Protein AF-A0A0P4VKM2-F1 (afdb_monomer_lite)

InterPro domains:
  IPR013087 Zinc finger C2H2-type [PF00096] (82-104)
  IPR013087 Zinc finger C2H2-type [PF00096] (138-160)
  IPR013087 Zinc finger C2H2-type [PS00028] (56-76)
  IPR013087 Zinc finger C2H2-type [PS00028] (112-132)
  IPR013087 Zinc finger C2H2-type [PS00028] (168-188)
  IPR013087 Zinc finger C2H2-type [PS50157] (54-81)
  IPR013087 Zinc finger C2H2-type [PS50157] (82-109)
  IPR013087 Zinc finger C2H2-type [PS50157] (110-137)
  IPR013087 Zinc finger C2H2-type [PS50157] (138-165)
  IPR013087 Zinc finger C2H2-type [PS50157] (166-193)
  IPR013087 Zinc finger C2H2-type [PS50157] (194-218)
  IPR013087 Zinc finger C2H2-type [SM00355] (54-76)
  IPR013087 Zinc finger C2H2-type [SM00355] (82-104)
  IPR013087 Zinc finger C2H2-type [SM00355] (110-132)
  IPR013087 Zinc finger C2H2-type [SM00355] (138-160)
  IPR013087 Zinc finger C2H2-type [SM00355] (166-188)
  IPR013087 Zinc finger C2H2-type [SM00355] (194-216)
  IPR036236 Zinc finger C2H2 superfamily [SSF57667] (40-80)
  IPR036236 Zinc finger C2H2 superfamily [SSF57667] (67-116)
  IPR036236 Zinc finger C2H2 superfamily [SSF57667] (121-171)

Foldseek 3Di:
DEDADEDADPVVVVVVVVVDDDDYDYDYDDDDDDDDPDDDPPPVPPPPPPDQPDADPVDRDTDDDVVVNVLVVCVVVVDFPAADPPDRDGHSDPVVNVLVVVVVPPDQPAADPVDRDGHSDPVVNVLVVCVVVVDFPAADPVDRDGHSDPVVSVLVVVVVDPDFPAADPVDRDGHSDPVVNVLVVCVVVVDFPAADPVDRDTHSDVVVVVVVVVVVVD

Organism: NCBI:txid72488

pLDDT: mean 80.12, std 20.06, range [29.66, 96.88]

Radius of gyration: 31.21 Å; chains: 1; bounding box: 83×44×74 Å

Sequence (218 aa):
NACNCIYPSFELLQAHLLLHSRNTLCKYNESDDGYAVIWDLSIPKRTHSREKPYSCSECEFICKIPAELKRHMRTHTGEKPYKCRECDYCSTQSGHLKIHMRTHSSEKLFKCNECDYSCKRAGDLSRHKRTHSGEKPYKCSECEYSSTQSGHLKMHLLKHSSEKPYKCSECCYSCKRAPHLIAHMRTHSGEKPYKCSECEYSSIRSRDLSLHMRTHFV

Secondary structure (DSSP, 8-state):
-----EESSHHHHHHHHTT-SS----EE-SSS---------------------EE-SSSS-EESSHHHHHHHHHHHH----EE-SSSS-EESSHHHHHHHHHHHS----EE-SSSS-EESSHHHHHHHHHHHH----EE-SSSS-EESSHHHHHHHHTTTS----EE-SSSS-EESSHHHHHHHHHHHH----EE-SSSS-EESSHHHHHHHHGGGG-

Structure (mmCIF, N/CA/C/O backbone):
data_AF-A0A0P4VKM2-F1
#
_entry.id   AF-A0A0P4VKM2-F1
#
loop_
_atom_site.group_PDB
_atom_site.id
_atom_site.type_symbol
_atom_site.label_atom_id
_atom_site.label_alt_id
_atom_site.label_comp_id
_atom_site.label_asym_id
_atom_site.label_entity_id
_atom_site.label_seq_id
_atom_site.pdbx_PDB_ins_code
_atom_site.Cartn_x
_atom_site.Cartn_y
_atom_site.Cartn_z
_atom_site.occupancy
_atom_site.B_iso_or_equiv
_atom_site.auth_seq_id
_atom_site.auth_comp_id
_atom_site.auth_asym_id
_atom_site.auth_atom_id
_atom_site.pdbx_PDB_model_num
ATOM 1 N N . ASN A 1 1 ? 46.547 6.287 -42.696 1.00 40.97 1 ASN A N 1
ATOM 2 C CA . ASN A 1 1 ? 48.003 6.148 -42.469 1.00 40.97 1 ASN A CA 1
ATOM 3 C C . ASN A 1 1 ? 48.253 4.817 -41.791 1.00 40.97 1 ASN A C 1
ATOM 5 O O . ASN A 1 1 ? 47.674 4.590 -40.742 1.00 40.97 1 ASN A O 1
ATOM 9 N N . ALA A 1 2 ? 49.011 3.911 -42.409 1.00 47.09 2 ALA A N 1
ATOM 10 C CA . ALA A 1 2 ? 49.291 2.592 -41.837 1.00 47.09 2 ALA A CA 1
ATOM 11 C C . ALA A 1 2 ? 50.408 2.690 -40.778 1.00 47.09 2 ALA A C 1
ATOM 13 O O . ALA A 1 2 ? 51.462 3.255 -41.062 1.00 47.09 2 ALA A O 1
ATOM 14 N N . CYS A 1 3 ? 50.184 2.149 -39.576 1.00 50.12 3 CYS A N 1
ATOM 15 C CA . CYS A 1 3 ? 51.244 1.860 -38.603 1.00 50.12 3 CYS A CA 1
ATOM 16 C C . CYS A 1 3 ? 51.692 0.439 -38.935 1.00 50.12 3 CYS A C 1
ATOM 18 O O . CYS A 1 3 ? 50.941 -0.499 -38.692 1.00 50.12 3 CYS A O 1
ATOM 20 N N . ASN A 1 4 ? 52.870 0.255 -39.534 1.00 53.06 4 ASN A N 1
ATOM 21 C CA . ASN A 1 4 ? 53.412 -1.075 -39.864 1.00 53.06 4 ASN A CA 1
ATOM 22 C C . ASN A 1 4 ? 53.933 -1.802 -38.607 1.00 53.06 4 ASN A C 1
ATOM 24 O O . ASN A 1 4 ? 55.051 -2.304 -38.552 1.00 53.06 4 ASN A O 1
ATOM 28 N N . CYS A 1 5 ? 53.109 -1.804 -37.571 1.00 54.38 5 CYS A N 1
ATOM 29 C CA . CYS A 1 5 ? 53.419 -2.202 -36.217 1.00 54.38 5 CYS A CA 1
ATOM 30 C C . CYS A 1 5 ? 52.911 -3.647 -36.044 1.00 54.38 5 CYS A C 1
ATOM 32 O O . CYS A 1 5 ? 51.743 -3.930 -36.321 1.00 54.38 5 CYS A O 1
ATOM 34 N N . ILE A 1 6 ? 53.813 -4.571 -35.694 1.00 55.50 6 ILE A N 1
ATOM 35 C CA . ILE A 1 6 ? 53.558 -6.021 -35.618 1.00 55.50 6 ILE A CA 1
ATOM 36 C C . ILE A 1 6 ? 53.454 -6.415 -34.146 1.00 55.50 6 ILE A C 1
ATOM 38 O O . ILE A 1 6 ? 54.333 -6.062 -33.359 1.00 55.50 6 ILE A O 1
ATOM 42 N N . TYR A 1 7 ? 52.397 -7.144 -33.780 1.00 57.22 7 TYR A N 1
ATOM 43 C CA . TYR A 1 7 ? 52.115 -7.500 -32.387 1.00 57.22 7 TYR A CA 1
ATOM 44 C C . TYR A 1 7 ? 52.091 -9.020 -32.184 1.00 57.22 7 TYR A C 1
ATOM 46 O O . TYR A 1 7 ? 51.452 -9.714 -32.975 1.00 57.22 7 TYR A O 1
ATOM 54 N N . PRO A 1 8 ? 52.745 -9.532 -31.123 1.00 46.59 8 PRO A N 1
ATOM 55 C CA . PRO A 1 8 ? 52.853 -10.964 -30.845 1.00 46.59 8 PRO A CA 1
ATOM 56 C C . PRO A 1 8 ? 51.662 -11.541 -30.061 1.00 46.59 8 PRO A C 1
ATOM 58 O O . PRO A 1 8 ? 51.606 -12.745 -29.857 1.00 46.59 8 PRO A O 1
ATOM 61 N N . SER A 1 9 ? 50.723 -10.711 -29.588 1.00 53.06 9 SER A N 1
ATOM 62 C CA . SER A 1 9 ? 49.487 -11.172 -28.944 1.00 53.06 9 SER A CA 1
ATOM 63 C C . SER A 1 9 ? 48.308 -10.249 -29.261 1.00 53.06 9 SER A C 1
ATOM 65 O O . SER A 1 9 ? 48.468 -9.039 -29.464 1.00 53.06 9 SER A O 1
ATOM 67 N N . PHE A 1 10 ? 47.109 -10.833 -29.320 1.00 52.97 10 PHE A N 1
ATOM 68 C CA . PHE A 1 10 ? 45.879 -10.126 -29.684 1.00 52.97 10 PHE A CA 1
ATOM 69 C C . PHE A 1 10 ? 45.532 -8.998 -28.694 1.00 52.97 10 PHE A C 1
ATOM 71 O O . PHE A 1 10 ? 45.089 -7.921 -29.093 1.00 52.97 10 PHE A O 1
ATOM 78 N N . GLU A 1 11 ? 45.811 -9.198 -27.405 1.00 51.31 11 GLU A N 1
ATOM 79 C CA . GLU A 1 11 ? 45.555 -8.209 -26.351 1.00 51.31 11 GLU A CA 1
ATOM 80 C C . GLU A 1 11 ? 46.424 -6.950 -26.505 1.00 51.31 11 GLU A C 1
ATOM 82 O O . GLU A 1 11 ? 45.936 -5.828 -26.339 1.00 51.31 11 GLU A O 1
ATOM 87 N N . LEU A 1 12 ? 47.694 -7.114 -26.898 1.00 56.56 12 LEU A N 1
ATOM 88 C CA . LEU A 1 12 ? 48.617 -5.997 -27.131 1.00 56.56 12 LEU A CA 1
ATOM 89 C C . LEU A 1 12 ? 48.253 -5.208 -28.394 1.00 56.56 12 LEU A C 1
ATOM 91 O O . LEU A 1 12 ? 48.337 -3.977 -28.403 1.00 56.56 12 LEU A O 1
ATOM 95 N N . LEU A 1 13 ? 47.785 -5.900 -29.436 1.00 57.91 13 LEU A N 1
ATOM 96 C CA . LEU A 1 13 ? 47.245 -5.263 -30.636 1.00 57.91 13 LEU A CA 1
ATOM 97 C C . LEU A 1 13 ? 45.998 -4.427 -30.307 1.00 57.91 13 LEU A C 1
ATOM 99 O O . LEU A 1 13 ? 45.892 -3.276 -30.734 1.00 57.91 13 LEU A O 1
ATOM 103 N N . GLN A 1 14 ? 45.072 -4.973 -29.514 1.00 56.16 14 GLN A N 1
ATOM 104 C CA . GLN A 1 14 ? 43.828 -4.295 -29.150 1.00 56.16 14 GLN A CA 1
ATOM 105 C C . GLN A 1 14 ? 44.082 -3.041 -28.300 1.00 56.16 14 GLN A C 1
ATOM 107 O O . GLN A 1 14 ? 43.447 -2.012 -28.530 1.00 56.16 14 GLN A O 1
ATOM 112 N N . ALA A 1 15 ? 45.050 -3.087 -27.379 1.00 58.50 15 ALA A N 1
ATOM 113 C CA . ALA A 1 15 ? 45.471 -1.918 -26.606 1.00 58.50 15 ALA A CA 1
ATOM 114 C C . ALA A 1 15 ? 46.088 -0.818 -27.492 1.00 58.50 15 ALA A C 1
ATOM 116 O O . ALA A 1 15 ? 45.810 0.365 -27.294 1.00 58.50 15 ALA A O 1
ATOM 117 N N . HIS A 1 16 ? 46.881 -1.193 -28.502 1.00 61.41 16 HIS A N 1
ATOM 118 C CA . HIS A 1 16 ? 47.496 -0.234 -29.420 1.00 61.41 16 HIS A CA 1
ATOM 119 C C . HIS A 1 16 ? 46.479 0.450 -30.349 1.00 61.41 16 HIS A C 1
ATOM 121 O O . HIS A 1 16 ? 46.580 1.651 -30.603 1.00 61.41 16 HIS A O 1
ATOM 127 N N . LEU A 1 17 ? 45.473 -0.282 -30.835 1.00 57.47 17 LEU A N 1
ATOM 128 C CA . LEU A 1 17 ? 44.446 0.261 -31.733 1.00 57.47 17 LEU A CA 1
ATOM 129 C C . LEU A 1 17 ? 43.580 1.349 -31.075 1.00 57.47 17 LEU A C 1
ATOM 131 O O . LEU A 1 17 ? 43.049 2.208 -31.777 1.00 57.47 17 LEU A O 1
ATOM 135 N N . LEU A 1 18 ? 43.488 1.369 -29.741 1.00 61.38 18 LEU A N 1
ATOM 136 C CA . LEU A 1 18 ? 42.787 2.415 -28.985 1.00 61.38 18 LEU A CA 1
ATOM 137 C C . LEU A 1 18 ? 43.500 3.777 -29.013 1.00 61.38 18 LEU A C 1
ATOM 139 O O . LEU A 1 18 ? 42.873 4.791 -28.710 1.00 61.38 18 LEU A O 1
ATOM 143 N N . LEU A 1 19 ? 44.786 3.816 -29.378 1.00 59.22 19 LEU A N 1
ATOM 144 C CA . LEU A 1 19 ? 45.571 5.051 -29.473 1.00 59.22 19 LEU A CA 1
ATOM 145 C C . LEU A 1 19 ? 45.394 5.775 -30.818 1.00 59.22 19 LEU A C 1
ATOM 147 O O . LEU A 1 19 ? 45.863 6.902 -30.967 1.00 59.22 19 LEU A O 1
ATOM 151 N N . HIS A 1 20 ? 44.715 5.160 -31.795 1.00 53.59 20 HIS A N 1
ATOM 152 C CA . HIS A 1 20 ? 44.534 5.729 -33.132 1.00 53.59 20 HIS A CA 1
ATOM 153 C C . HIS A 1 20 ? 43.103 6.206 -33.376 1.00 53.59 20 HIS A C 1
ATOM 155 O O . HIS A 1 20 ? 42.127 5.500 -33.134 1.00 53.59 20 HIS A O 1
ATOM 161 N N . SER A 1 21 ? 42.971 7.407 -33.939 1.00 49.88 21 SER A N 1
ATOM 162 C CA . SER A 1 21 ? 41.673 8.077 -34.091 1.00 49.88 21 SER A CA 1
ATOM 163 C C . SER A 1 21 ? 40.928 7.766 -35.403 1.00 49.88 21 SER A C 1
ATOM 165 O O . SER A 1 21 ? 39.808 8.256 -35.557 1.00 49.88 21 SER A O 1
ATOM 167 N N . ARG A 1 22 ? 41.497 6.993 -36.354 1.00 49.00 22 ARG A N 1
ATOM 168 C CA . ARG A 1 22 ? 40.833 6.510 -37.599 1.00 49.00 22 ARG A CA 1
ATOM 169 C C . ARG A 1 22 ? 41.685 5.501 -38.406 1.00 49.00 22 ARG A C 1
ATOM 171 O O . ARG A 1 22 ? 42.877 5.728 -38.563 1.00 49.00 22 ARG A O 1
ATOM 178 N N . ASN A 1 23 ? 41.023 4.474 -38.970 1.00 52.25 23 ASN A N 1
ATOM 179 C CA . ASN A 1 23 ? 41.478 3.447 -39.937 1.00 52.25 23 ASN A CA 1
ATOM 180 C C . ASN A 1 23 ? 42.999 3.249 -40.081 1.00 52.25 23 ASN A C 1
ATOM 182 O O . ASN A 1 23 ? 43.633 3.760 -41.013 1.00 52.25 23 ASN A O 1
ATOM 186 N N . THR A 1 24 ? 43.545 2.424 -39.188 1.00 47.91 24 THR A N 1
ATOM 187 C CA . THR A 1 24 ? 44.939 1.968 -39.182 1.00 47.91 24 THR A CA 1
ATOM 188 C C . THR A 1 24 ? 44.985 0.469 -39.480 1.00 47.91 24 THR A C 1
ATOM 190 O O . THR A 1 24 ? 44.350 -0.323 -38.791 1.00 47.91 24 THR A O 1
ATOM 193 N N . LEU A 1 25 ? 45.732 0.077 -40.515 1.00 46.25 25 LEU A N 1
ATOM 194 C CA . LEU A 1 25 ? 46.010 -1.326 -40.840 1.00 46.25 25 LEU A CA 1
ATOM 195 C C . LEU A 1 25 ? 47.199 -1.803 -39.995 1.00 46.25 25 LEU A C 1
ATOM 197 O O . LEU A 1 25 ? 48.276 -1.223 -40.121 1.00 46.25 25 LEU A O 1
ATOM 201 N N . CYS A 1 26 ? 47.010 -2.842 -39.176 1.00 48.84 26 CYS A N 1
ATOM 202 C CA . CYS A 1 26 ? 48.057 -3.465 -38.354 1.00 48.84 26 CYS A CA 1
ATOM 203 C C . CYS A 1 26 ? 48.097 -4.983 -38.604 1.00 48.84 26 CYS A C 1
ATOM 205 O O . CYS A 1 26 ? 47.060 -5.590 -38.868 1.00 48.84 26 CYS A O 1
ATOM 207 N N . LYS A 1 27 ? 49.285 -5.597 -38.524 1.00 45.72 27 LYS A N 1
ATOM 208 C CA . LYS A 1 27 ? 49.497 -7.029 -38.818 1.00 45.72 27 LYS A CA 1
ATOM 209 C C . LYS A 1 27 ? 49.584 -7.846 -37.517 1.00 45.72 27 LYS A C 1
ATOM 211 O O . LYS A 1 27 ? 50.337 -7.472 -36.618 1.00 45.72 27 LYS A O 1
ATOM 216 N N . TYR A 1 28 ? 48.835 -8.950 -37.432 1.00 43.62 28 TYR A N 1
ATOM 217 C CA . TYR A 1 28 ? 48.899 -9.953 -36.356 1.00 43.62 28 TYR A CA 1
ATOM 218 C C . TYR A 1 28 ? 49.485 -11.251 -36.916 1.00 43.62 28 TYR A C 1
ATOM 220 O O . TYR A 1 28 ? 49.059 -11.674 -37.989 1.00 43.62 28 TYR A O 1
ATOM 228 N N . ASN A 1 29 ? 50.450 -11.854 -36.222 1.00 42.88 29 ASN A N 1
ATOM 229 C CA . ASN A 1 29 ? 51.166 -13.035 -36.702 1.00 42.88 29 ASN A CA 1
ATOM 230 C C . ASN A 1 29 ? 50.928 -14.215 -35.758 1.00 42.88 29 ASN A C 1
ATOM 232 O O . ASN A 1 29 ? 51.638 -14.349 -34.770 1.00 42.88 29 ASN A O 1
ATOM 236 N N . GLU A 1 30 ? 49.990 -15.092 -36.106 1.00 36.78 30 GLU A N 1
ATOM 237 C CA . GLU A 1 30 ? 50.061 -16.501 -35.720 1.00 36.78 30 GLU A CA 1
ATOM 238 C C . GLU A 1 30 ? 49.618 -17.357 -36.913 1.00 36.78 30 GLU A C 1
ATOM 240 O O . GLU A 1 30 ? 48.447 -17.373 -37.276 1.00 36.78 30 GLU A O 1
ATOM 245 N N . SER A 1 31 ? 50.593 -18.067 -37.489 1.00 39.50 31 SER A N 1
ATOM 246 C CA . SER A 1 31 ? 50.446 -19.237 -38.371 1.00 39.50 31 SER A CA 1
ATOM 247 C C . SER A 1 31 ? 49.745 -19.010 -39.723 1.00 39.50 31 SER A C 1
ATOM 249 O O . SER A 1 31 ? 48.562 -19.287 -39.881 1.00 39.50 31 SER A O 1
ATOM 251 N N . ASP A 1 32 ? 50.535 -18.502 -40.674 1.00 39.81 32 ASP A N 1
ATOM 252 C CA . ASP A 1 32 ? 50.490 -18.654 -42.141 1.00 39.81 32 ASP A CA 1
ATOM 253 C C . ASP A 1 32 ? 49.155 -19.029 -42.814 1.00 39.81 32 ASP A C 1
ATOM 255 O O . ASP A 1 32 ? 48.885 -20.192 -43.082 1.00 39.81 32 ASP A O 1
ATOM 259 N N . ASP A 1 33 ? 48.353 -17.993 -43.104 1.00 40.53 33 ASP A N 1
ATOM 260 C CA . ASP A 1 33 ? 47.755 -17.678 -44.428 1.00 40.53 33 ASP A CA 1
ATOM 261 C C . ASP A 1 33 ? 47.078 -16.277 -44.379 1.00 40.53 33 ASP A C 1
ATOM 263 O O . ASP A 1 33 ? 45.926 -16.051 -44.761 1.00 40.53 33 ASP A O 1
ATOM 267 N N . GLY A 1 34 ? 47.790 -15.300 -43.797 1.00 38.44 34 GLY A N 1
ATOM 268 C CA . GLY A 1 34 ? 47.211 -14.097 -43.193 1.00 38.44 34 GLY A CA 1
ATOM 269 C C . GLY A 1 34 ? 47.045 -12.865 -44.092 1.00 38.44 34 GLY A C 1
ATOM 270 O O . GLY A 1 34 ? 47.970 -12.065 -44.246 1.00 38.44 34 GLY A O 1
ATOM 271 N N . TYR A 1 35 ? 45.799 -12.589 -44.491 1.00 38.06 35 TYR A N 1
ATOM 272 C CA . TYR A 1 35 ? 45.273 -11.218 -44.533 1.00 38.06 35 TYR A CA 1
ATOM 273 C C . TYR A 1 35 ? 43.935 -11.169 -43.787 1.00 38.06 35 TYR A C 1
ATOM 275 O O . TYR A 1 35 ? 42.915 -11.637 -44.286 1.00 38.06 35 TYR A O 1
ATOM 283 N N . ALA A 1 36 ? 43.905 -10.568 -42.597 1.00 42.72 36 ALA A N 1
ATOM 284 C CA . ALA A 1 36 ? 42.643 -10.218 -41.953 1.00 42.72 36 ALA A CA 1
ATOM 285 C C . ALA A 1 36 ? 42.183 -8.849 -42.480 1.00 42.72 36 ALA A C 1
ATOM 287 O O . ALA A 1 36 ? 42.589 -7.803 -41.973 1.00 42.72 36 ALA A O 1
ATOM 288 N N . VAL A 1 37 ? 41.348 -8.843 -43.523 1.00 39.22 37 VAL A N 1
ATOM 289 C CA . VAL A 1 37 ? 40.611 -7.638 -43.932 1.00 39.22 37 VAL A CA 1
ATOM 290 C C . VAL A 1 37 ? 39.374 -7.546 -43.046 1.00 39.22 37 VAL A C 1
ATOM 292 O O . VAL A 1 37 ? 38.365 -8.201 -43.300 1.00 39.22 37 VAL A O 1
ATOM 295 N N . ILE A 1 38 ? 39.449 -6.751 -41.980 1.00 43.34 38 ILE A N 1
ATOM 296 C CA . ILE A 1 38 ? 38.273 -6.465 -41.156 1.00 43.34 38 ILE A CA 1
ATOM 297 C C . ILE A 1 38 ? 37.390 -5.492 -41.945 1.00 43.34 38 ILE A C 1
ATOM 299 O O . ILE A 1 38 ? 37.689 -4.302 -42.040 1.00 43.34 38 ILE A O 1
ATOM 303 N N . TRP A 1 39 ? 36.325 -6.025 -42.548 1.00 31.05 39 TRP A N 1
ATOM 304 C CA . TRP A 1 39 ? 35.218 -5.239 -43.088 1.00 31.05 39 TRP A CA 1
ATOM 305 C C . TRP A 1 39 ? 34.498 -4.544 -41.939 1.00 31.05 39 TRP A C 1
ATOM 307 O O . TRP A 1 39 ? 34.294 -5.145 -40.884 1.00 31.05 39 TRP A O 1
ATOM 317 N N . ASP A 1 40 ? 34.113 -3.289 -42.173 1.00 34.47 40 ASP A N 1
ATOM 318 C CA . ASP A 1 40 ? 33.246 -2.482 -41.321 1.00 34.47 40 ASP A CA 1
ATOM 319 C C . ASP A 1 40 ? 32.030 -3.297 -40.847 1.00 34.47 40 ASP A C 1
ATOM 321 O O . ASP A 1 40 ? 30.948 -3.271 -41.439 1.00 34.47 40 ASP A O 1
ATOM 325 N N . LEU A 1 41 ? 32.152 -3.958 -39.696 1.00 35.91 41 LEU A N 1
ATOM 326 C CA . LEU A 1 41 ? 31.015 -4.033 -38.808 1.00 35.91 41 LEU A CA 1
ATOM 327 C C . LEU A 1 41 ? 30.812 -2.590 -38.377 1.00 35.91 41 LEU A C 1
ATOM 329 O O . LEU A 1 41 ? 31.478 -2.088 -37.472 1.00 35.91 41 LEU A O 1
ATOM 333 N N . SER A 1 42 ? 29.857 -1.932 -39.027 1.00 37.81 42 SER A N 1
ATOM 334 C CA . SER A 1 42 ? 29.080 -0.869 -38.407 1.00 37.81 42 SER A CA 1
ATOM 335 C C . SER A 1 42 ? 28.379 -1.449 -37.172 1.00 37.81 42 SER A C 1
ATOM 337 O O . SER A 1 42 ? 27.160 -1.566 -37.115 1.00 37.81 42 SER A O 1
ATOM 339 N N . ILE A 1 43 ? 29.165 -1.834 -36.163 1.00 39.06 43 ILE A N 1
ATOM 340 C CA . ILE A 1 43 ? 28.793 -1.756 -34.767 1.00 39.06 43 ILE A CA 1
ATOM 341 C C . ILE A 1 43 ? 28.469 -0.277 -34.620 1.00 39.06 43 ILE A C 1
ATOM 343 O O . ILE A 1 43 ? 29.379 0.548 -34.772 1.00 39.06 43 ILE A O 1
ATOM 347 N N . PRO A 1 44 ? 27.202 0.110 -34.396 1.00 31.83 44 PRO A N 1
ATOM 348 C CA . PRO A 1 44 ? 26.913 1.486 -34.069 1.00 31.83 44 PRO A CA 1
ATOM 349 C C . PRO A 1 44 ? 27.772 1.767 -32.851 1.00 31.83 44 PRO A C 1
ATOM 351 O O . PRO A 1 44 ? 27.583 1.143 -31.801 1.00 31.83 44 PRO A O 1
ATOM 354 N N . LYS A 1 45 ? 28.776 2.634 -33.022 1.00 30.62 45 LYS A N 1
ATOM 355 C CA . LYS A 1 45 ? 29.559 3.153 -31.917 1.00 30.62 45 LYS A CA 1
ATOM 356 C C . LYS A 1 45 ? 28.527 3.559 -30.877 1.00 30.62 45 LYS A C 1
ATOM 358 O O . LYS A 1 45 ? 27.790 4.519 -31.086 1.00 30.62 45 LYS A O 1
ATOM 363 N N . ARG A 1 46 ? 28.464 2.845 -29.750 1.00 36.28 46 ARG A N 1
ATOM 364 C CA . ARG A 1 46 ? 27.967 3.435 -28.511 1.00 36.28 46 ARG A CA 1
ATOM 365 C C . ARG A 1 46 ? 29.026 4.445 -28.105 1.00 36.28 46 ARG A C 1
ATOM 367 O O . ARG A 1 46 ? 29.793 4.247 -27.171 1.00 36.28 46 ARG A O 1
ATOM 374 N N . THR A 1 47 ? 29.086 5.527 -28.872 1.00 29.66 47 THR A N 1
ATOM 375 C CA . THR A 1 47 ? 29.520 6.801 -28.363 1.00 29.66 47 THR A CA 1
ATOM 376 C C . THR A 1 47 ? 28.683 7.020 -27.111 1.00 29.66 47 THR A C 1
ATOM 378 O O . THR A 1 47 ? 27.457 6.896 -27.115 1.00 29.66 47 THR A O 1
ATOM 381 N N . HIS A 1 48 ? 29.339 7.336 -26.004 1.00 36.91 48 HIS A N 1
ATOM 382 C CA . HIS A 1 48 ? 28.707 8.139 -24.971 1.00 36.91 48 HIS A CA 1
ATOM 383 C C . HIS A 1 48 ? 28.438 9.533 -25.569 1.00 36.91 48 HIS A C 1
ATOM 385 O O . HIS A 1 48 ? 29.013 10.530 -25.144 1.00 36.91 48 HIS A O 1
ATOM 391 N N . SER A 1 49 ? 27.598 9.606 -26.605 1.00 34.44 49 SER A N 1
ATOM 392 C CA . SER A 1 49 ? 27.012 10.849 -27.057 1.00 34.44 49 SER A CA 1
ATOM 393 C C . SER A 1 49 ? 26.038 11.271 -25.969 1.00 34.44 49 SER A C 1
ATOM 395 O O . SER A 1 49 ? 25.134 10.542 -25.554 1.00 34.44 49 SER A O 1
ATOM 397 N N . ARG A 1 50 ? 26.241 12.484 -25.468 1.00 42.91 50 ARG A N 1
ATOM 398 C CA . ARG A 1 50 ? 25.323 13.170 -24.558 1.00 42.91 50 ARG A CA 1
ATOM 399 C C . ARG A 1 50 ? 24.085 13.682 -25.312 1.00 42.91 50 ARG A C 1
ATOM 401 O O . ARG A 1 50 ? 23.476 14.662 -24.899 1.00 42.91 50 ARG A O 1
ATOM 408 N N . GLU A 1 51 ? 23.725 13.032 -26.414 1.00 45.66 51 GLU A N 1
ATOM 409 C CA . GLU A 1 51 ? 22.567 13.369 -27.225 1.00 45.66 51 GLU A CA 1
ATOM 410 C C . GLU A 1 51 ? 21.360 12.678 -26.607 1.00 45.66 51 GLU A C 1
ATOM 412 O O . GLU A 1 51 ? 21.155 11.473 -26.726 1.00 45.66 51 GLU A O 1
ATOM 417 N N . LYS A 1 52 ? 20.616 13.468 -25.836 1.00 58.59 52 LYS A N 1
ATOM 418 C CA . LYS A 1 52 ? 19.288 13.164 -25.308 1.00 58.59 52 LYS A CA 1
ATOM 419 C C . LYS A 1 52 ? 18.289 13.256 -26.476 1.00 58.59 52 LYS A C 1
ATOM 421 O O . LYS A 1 52 ? 17.943 14.380 -26.824 1.00 58.59 52 LYS A O 1
ATOM 426 N N . PRO A 1 53 ? 17.818 12.156 -27.094 1.00 71.50 53 PRO A N 1
ATOM 427 C CA . PRO A 1 53 ? 17.091 12.274 -28.359 1.00 71.50 53 PRO A CA 1
ATOM 428 C C . PRO A 1 53 ? 15.574 12.412 -28.170 1.00 71.50 53 PRO A C 1
ATOM 430 O O . PRO A 1 53 ? 14.900 12.960 -29.033 1.00 71.50 53 PRO A O 1
ATOM 433 N N . TYR A 1 54 ? 15.021 11.930 -27.048 1.00 69.88 54 TYR A N 1
ATOM 434 C CA . TYR A 1 54 ? 13.573 11.868 -26.837 1.00 69.88 54 TYR A CA 1
ATOM 435 C C . TYR A 1 54 ? 13.195 12.368 -25.442 1.00 69.88 54 TYR A C 1
ATOM 437 O O . TYR A 1 54 ? 13.341 11.655 -24.443 1.00 69.88 54 TYR A O 1
ATOM 445 N N . SER A 1 55 ? 12.708 13.605 -25.384 1.00 81.81 55 SER A N 1
ATOM 446 C CA . SER A 1 55 ? 12.151 14.244 -24.192 1.00 81.81 55 SER A CA 1
ATOM 447 C C . SER A 1 55 ? 10.626 14.216 -24.212 1.00 81.81 55 SER A C 1
ATOM 449 O O . SER A 1 55 ? 10.003 14.297 -25.271 1.00 81.81 55 SER A O 1
ATOM 451 N N . CYS A 1 56 ? 10.022 14.123 -23.034 1.00 84.56 56 CYS A N 1
ATOM 452 C CA . CYS A 1 56 ? 8.600 14.363 -22.864 1.00 84.56 56 CYS A CA 1
ATOM 453 C C . CYS A 1 56 ? 8.303 15.867 -22.954 1.00 84.56 56 CYS A C 1
ATOM 455 O O . CYS A 1 56 ? 9.075 16.686 -22.469 1.00 84.56 56 CYS A O 1
ATOM 457 N N . SER A 1 57 ? 7.183 16.225 -23.580 1.00 82.56 57 SER A N 1
ATOM 458 C CA . SER A 1 57 ? 6.699 17.608 -23.669 1.00 82.56 57 SER A CA 1
ATOM 459 C C . SER A 1 57 ? 5.978 18.082 -22.404 1.00 82.56 57 SER A C 1
ATOM 461 O O . SER A 1 57 ? 5.834 19.280 -22.200 1.00 82.56 57 SER A O 1
ATOM 463 N N . GLU A 1 58 ? 5.511 17.155 -21.567 1.00 81.00 58 GLU A N 1
ATOM 464 C CA . GLU A 1 58 ? 4.680 17.438 -20.388 1.00 81.00 58 GLU A CA 1
ATOM 465 C C . GLU A 1 58 ? 5.453 17.305 -19.066 1.00 81.00 58 GLU A C 1
ATOM 467 O O . GLU A 1 58 ? 4.961 17.693 -18.009 1.00 81.00 58 GLU A O 1
ATOM 472 N N . CYS A 1 59 ? 6.669 16.751 -19.096 1.00 87.00 59 CYS A N 1
ATOM 473 C CA . CYS A 1 59 ? 7.526 16.641 -17.920 1.00 87.00 59 CYS A CA 1
ATOM 474 C C . CYS A 1 59 ? 9.008 16.526 -18.297 1.00 87.00 59 CYS A C 1
ATOM 476 O O . CYS A 1 59 ? 9.368 16.317 -19.451 1.00 87.00 59 CYS A O 1
ATOM 478 N N . GLU A 1 60 ? 9.884 16.570 -17.296 1.00 82.88 60 GLU A N 1
ATOM 479 C CA . GLU A 1 60 ? 11.342 16.490 -17.473 1.00 82.88 60 GLU A CA 1
ATOM 480 C C . GLU A 1 60 ? 11.861 15.067 -17.773 1.00 82.88 60 GLU A C 1
ATOM 482 O O . GLU A 1 60 ? 13.050 14.773 -17.625 1.00 82.88 60 GLU A O 1
ATOM 487 N N . PHE A 1 61 ? 10.984 14.145 -18.182 1.00 80.88 61 PHE A N 1
ATOM 488 C CA . PHE A 1 61 ? 11.381 12.785 -18.525 1.00 80.88 61 PHE A CA 1
ATOM 489 C C . PHE A 1 61 ? 12.126 12.751 -19.857 1.00 80.88 61 PHE A C 1
ATOM 491 O O . PHE A 1 61 ? 11.668 13.271 -20.874 1.00 80.88 61 PHE A O 1
ATOM 498 N N . ILE A 1 62 ? 13.272 12.076 -19.859 1.00 81.94 62 ILE A N 1
ATOM 499 C CA . ILE A 1 62 ? 14.129 11.937 -21.031 1.00 81.94 62 ILE A CA 1
ATOM 500 C C . ILE A 1 62 ? 14.533 10.476 -21.146 1.00 81.94 62 ILE A C 1
ATOM 502 O O . ILE A 1 62 ? 14.953 9.855 -20.168 1.00 81.94 62 ILE A O 1
ATOM 506 N N . CYS A 1 63 ? 14.431 9.930 -22.350 1.00 83.38 63 CYS A N 1
ATOM 507 C CA . CYS A 1 63 ? 14.799 8.551 -22.627 1.00 83.38 63 CYS A CA 1
ATOM 508 C C . CYS A 1 63 ? 15.632 8.444 -23.901 1.00 83.38 63 CYS A C 1
ATOM 510 O O . CYS A 1 63 ? 15.800 9.399 -24.660 1.00 83.38 63 CYS A O 1
ATOM 512 N N . LYS A 1 64 ? 16.195 7.254 -24.104 1.00 82.62 64 LYS A N 1
ATOM 513 C CA . LYS A 1 64 ? 17.086 6.970 -25.234 1.00 82.62 64 LYS A CA 1
ATOM 514 C C . LYS A 1 64 ? 16.350 6.316 -26.404 1.00 82.62 64 LYS A C 1
ATOM 516 O O . LYS A 1 64 ? 16.908 6.233 -27.489 1.00 82.62 64 LYS A O 1
ATOM 521 N N . ILE A 1 65 ? 15.125 5.831 -26.183 1.00 84.50 65 ILE A N 1
ATOM 522 C CA . ILE A 1 65 ? 14.393 4.979 -27.124 1.00 84.50 65 ILE A CA 1
ATOM 523 C C . ILE A 1 65 ? 12.980 5.553 -27.347 1.00 84.50 65 ILE A C 1
ATOM 525 O O . ILE A 1 65 ? 12.246 5.732 -26.373 1.00 84.50 65 ILE A O 1
ATOM 529 N N . PRO A 1 66 ? 12.524 5.753 -28.601 1.00 82.50 66 PRO A N 1
ATOM 530 C CA . PRO A 1 66 ? 11.192 6.302 -28.888 1.00 82.50 66 PRO A CA 1
ATOM 531 C C . PRO A 1 66 ? 10.048 5.483 -28.280 1.00 82.50 66 PRO A C 1
ATOM 533 O O . PRO A 1 66 ? 9.055 6.031 -27.810 1.00 82.50 66 PRO A O 1
ATOM 536 N N . ALA A 1 67 ? 10.180 4.152 -28.264 1.00 85.94 67 ALA A N 1
ATOM 537 C CA . ALA A 1 67 ? 9.191 3.259 -27.664 1.00 85.94 67 ALA A CA 1
ATOM 538 C C . ALA A 1 67 ? 9.043 3.483 -26.148 1.00 85.94 67 ALA A C 1
ATOM 540 O O . ALA A 1 67 ? 7.947 3.325 -25.605 1.00 85.94 67 ALA A O 1
ATOM 541 N N . GLU A 1 68 ? 10.120 3.879 -25.463 1.00 86.38 68 GLU A N 1
ATOM 542 C CA . GLU A 1 68 ? 10.073 4.247 -24.048 1.00 86.38 68 GLU A CA 1
ATOM 543 C C . GLU A 1 68 ? 9.376 5.584 -23.848 1.00 86.38 68 GLU A C 1
ATOM 545 O O . GLU A 1 68 ? 8.551 5.671 -22.939 1.00 86.38 68 GLU A O 1
ATOM 550 N N . LEU A 1 69 ? 9.628 6.570 -24.719 1.00 86.88 69 LEU A N 1
ATOM 551 C CA . LEU A 1 69 ? 8.902 7.840 -24.703 1.00 86.88 69 LEU A CA 1
ATOM 552 C C . LEU A 1 69 ? 7.409 7.603 -24.937 1.00 86.88 69 LEU A C 1
ATOM 554 O O . LEU A 1 69 ? 6.591 8.033 -24.135 1.00 86.88 69 LEU A O 1
ATOM 558 N N . LYS A 1 70 ? 7.037 6.838 -25.971 1.00 87.38 70 LYS A N 1
ATOM 559 C CA . LYS A 1 70 ? 5.634 6.501 -26.268 1.00 87.38 70 LYS A CA 1
ATOM 560 C C . LYS A 1 70 ? 4.953 5.802 -25.092 1.00 87.38 70 LYS A C 1
ATOM 562 O O . LYS A 1 70 ? 3.814 6.107 -24.754 1.00 87.38 70 LYS A O 1
ATOM 567 N N . ARG A 1 71 ? 5.650 4.865 -24.446 1.00 89.56 71 ARG A N 1
ATOM 568 C CA . ARG A 1 71 ? 5.158 4.196 -23.236 1.00 89.56 71 ARG A CA 1
ATOM 569 C C . ARG A 1 71 ? 5.043 5.163 -22.059 1.00 89.56 71 ARG A C 1
ATOM 571 O O . ARG A 1 71 ? 4.100 5.033 -21.287 1.00 89.56 71 ARG A O 1
ATOM 578 N N . HIS A 1 72 ? 5.985 6.090 -21.917 1.00 88.50 72 HIS A N 1
ATOM 579 C CA . HIS A 1 72 ? 5.952 7.132 -20.900 1.00 88.50 72 HIS A CA 1
ATOM 580 C C . HIS A 1 72 ? 4.767 8.079 -21.112 1.00 88.50 72 HIS A C 1
ATOM 582 O O . HIS A 1 72 ? 4.049 8.321 -20.159 1.00 88.50 72 HIS A O 1
ATOM 588 N N . MET A 1 73 ? 4.456 8.499 -22.342 1.00 88.94 73 MET A N 1
ATOM 589 C CA . MET A 1 73 ? 3.294 9.362 -22.624 1.00 88.94 73 MET A CA 1
ATOM 590 C C . MET A 1 73 ? 1.954 8.772 -22.144 1.00 88.94 73 MET A C 1
ATOM 592 O O . MET A 1 73 ? 0.993 9.503 -21.903 1.00 88.94 73 MET A O 1
ATOM 596 N N . ARG A 1 74 ? 1.874 7.452 -21.931 1.00 91.38 74 ARG A N 1
ATOM 597 C CA . ARG A 1 74 ? 0.706 6.806 -21.306 1.00 91.38 74 ARG A CA 1
ATOM 598 C C . ARG A 1 74 ? 0.481 7.210 -19.850 1.00 91.38 74 ARG A C 1
ATOM 600 O O . ARG A 1 74 ? -0.618 7.012 -19.343 1.00 91.38 74 ARG A O 1
ATOM 607 N N . THR A 1 75 ? 1.489 7.744 -19.157 1.00 89.19 75 THR A N 1
ATOM 608 C CA . THR A 1 75 ? 1.327 8.266 -17.790 1.00 89.19 75 THR A CA 1
ATOM 609 C C . THR A 1 75 ? 0.560 9.578 -17.765 1.00 89.19 75 THR A C 1
ATOM 611 O O . THR A 1 75 ? -0.117 9.837 -16.779 1.00 89.19 75 THR A O 1
ATOM 614 N N . HIS A 1 76 ? 0.641 10.359 -18.843 1.00 89.50 76 HIS A N 1
ATOM 615 C CA . HIS A 1 76 ? -0.067 11.631 -18.979 1.00 89.50 76 HIS A CA 1
ATOM 616 C C . HIS A 1 76 ? -1.465 11.435 -19.554 1.00 89.50 76 HIS A C 1
ATOM 618 O O . HIS A 1 76 ? -2.455 11.874 -18.983 1.00 89.50 76 HIS A O 1
ATOM 624 N N . THR A 1 77 ? -1.561 10.666 -20.639 1.00 89.00 77 THR A N 1
ATOM 625 C CA . THR A 1 77 ? -2.839 10.381 -21.314 1.00 89.00 77 THR A CA 1
ATOM 626 C C . THR A 1 77 ? -3.727 9.388 -20.561 1.00 89.00 77 THR A C 1
ATOM 628 O O . THR A 1 77 ? -4.912 9.265 -20.855 1.00 89.00 77 THR A O 1
ATOM 631 N N . GLY A 1 78 ? -3.163 8.618 -19.625 1.00 88.81 78 GLY A N 1
ATOM 632 C CA . GLY A 1 78 ? -3.874 7.553 -18.917 1.00 88.81 78 GLY A CA 1
ATOM 633 C C . GLY A 1 78 ? -4.211 6.328 -19.779 1.00 88.81 78 GLY A C 1
ATOM 634 O O . GLY A 1 78 ? -4.917 5.433 -19.307 1.00 88.81 78 GLY A O 1
ATOM 635 N N . GLU A 1 79 ? -3.709 6.250 -21.017 1.00 91.81 79 GLU A N 1
ATOM 636 C CA . GLU A 1 79 ? -4.001 5.164 -21.957 1.00 91.81 79 GLU A CA 1
ATOM 637 C C . GLU A 1 79 ? -3.532 3.800 -21.411 1.00 91.81 79 GLU A C 1
ATOM 639 O O . GLU A 1 79 ? -2.343 3.561 -21.175 1.00 91.81 79 GLU A O 1
ATOM 644 N N . LYS A 1 80 ? -4.467 2.857 -21.252 1.00 92.56 80 LYS A N 1
ATOM 645 C CA . LYS A 1 80 ? -4.203 1.490 -20.769 1.00 92.56 80 LYS A CA 1
ATOM 646 C C . LYS A 1 80 ? -4.633 0.452 -21.815 1.00 92.56 80 LYS A C 1
ATOM 648 O O . LYS A 1 80 ? -5.695 -0.152 -21.670 1.00 92.56 80 LYS A O 1
ATOM 653 N N . PRO A 1 81 ? -3.826 0.224 -22.867 1.00 91.81 81 PRO A N 1
ATOM 654 C CA . PRO A 1 81 ? -4.229 -0.607 -24.002 1.00 91.81 81 PRO A CA 1
ATOM 655 C C . PRO A 1 81 ? -4.343 -2.103 -23.674 1.00 91.81 81 PRO A C 1
ATOM 657 O O . PRO A 1 81 ? -4.980 -2.846 -24.414 1.00 91.81 81 PRO A O 1
ATOM 660 N N . TYR A 1 82 ? -3.745 -2.571 -22.576 1.00 94.81 82 TYR A N 1
ATOM 661 C CA . TYR A 1 82 ? -3.744 -3.988 -22.221 1.00 94.81 82 TYR A CA 1
ATOM 662 C C . TYR A 1 82 ? -4.827 -4.284 -21.187 1.00 94.81 82 TYR A C 1
ATOM 664 O O . TYR A 1 82 ? -4.638 -3.998 -20.002 1.00 94.81 82 TYR A O 1
ATOM 672 N N . LYS A 1 83 ? -5.937 -4.872 -21.633 1.00 94.44 83 LYS A N 1
ATOM 673 C CA . LYS A 1 83 ? -7.105 -5.193 -20.802 1.00 94.44 83 LYS A CA 1
ATOM 674 C C . LYS A 1 83 ? -7.085 -6.648 -20.332 1.00 94.44 83 LYS A C 1
ATOM 676 O O . LYS A 1 83 ? -6.719 -7.541 -21.098 1.00 94.44 83 LYS A O 1
ATOM 681 N N . CYS A 1 84 ? -7.473 -6.876 -19.082 1.00 93.94 84 CYS A N 1
ATOM 682 C CA . CYS A 1 84 ? -7.750 -8.205 -18.556 1.00 93.94 84 CYS A CA 1
ATOM 683 C C . CYS A 1 84 ? -9.039 -8.753 -19.173 1.00 93.94 84 CYS A C 1
ATOM 685 O O . CYS A 1 84 ? -9.952 -8.002 -19.501 1.00 93.94 84 CYS A O 1
ATOM 687 N N . ARG A 1 85 ? -9.082 -10.071 -19.378 1.00 92.75 85 ARG A N 1
ATOM 688 C CA . ARG A 1 85 ? -10.264 -10.764 -19.911 1.00 92.75 85 ARG A CA 1
ATOM 689 C C . ARG A 1 85 ? -11.223 -11.223 -18.811 1.00 92.75 85 ARG A C 1
ATOM 691 O O . ARG A 1 85 ? -12.353 -11.570 -19.113 1.00 92.75 85 ARG A O 1
ATOM 698 N N . GLU A 1 86 ? -10.757 -11.242 -17.565 1.00 91.75 86 GLU A N 1
ATOM 699 C CA . GLU A 1 86 ? -11.469 -11.814 -16.415 1.00 91.75 86 GLU A CA 1
ATOM 700 C C . GLU A 1 86 ? -11.944 -10.753 -15.411 1.00 91.75 86 GLU A C 1
ATOM 702 O O . GLU A 1 86 ? -12.700 -11.059 -14.494 1.00 91.75 86 GLU A O 1
ATOM 707 N N . CYS A 1 87 ? -11.496 -9.503 -15.551 1.00 93.38 87 CYS A N 1
ATOM 708 C CA . CYS A 1 87 ? -11.976 -8.367 -14.767 1.00 93.38 87 CYS A CA 1
ATOM 709 C C . CYS A 1 87 ? -11.704 -7.043 -15.495 1.00 93.38 87 CYS A C 1
ATOM 711 O O . CYS A 1 87 ? -11.027 -7.015 -16.522 1.00 93.38 87 CYS A O 1
ATOM 713 N N . ASP A 1 88 ? -12.144 -5.930 -14.908 1.00 93.06 88 ASP A N 1
ATOM 714 C CA . ASP A 1 88 ? -11.986 -4.582 -15.477 1.00 93.06 88 ASP A CA 1
ATOM 715 C C . ASP A 1 88 ? -10.552 -4.020 -15.393 1.00 93.06 88 ASP A C 1
ATOM 717 O O . ASP A 1 88 ? -10.286 -2.864 -15.743 1.00 93.06 88 ASP A O 1
ATOM 721 N N . TYR A 1 89 ? -9.584 -4.815 -14.924 1.00 93.69 89 TYR A N 1
ATOM 722 C CA . TYR A 1 89 ? -8.202 -4.366 -14.810 1.00 93.69 89 TYR A CA 1
ATOM 723 C C . TYR A 1 89 ? -7.586 -4.083 -16.184 1.00 93.69 89 TYR A C 1
ATOM 725 O O . TYR A 1 89 ? -7.538 -4.936 -17.068 1.00 93.69 89 TYR A O 1
ATOM 733 N N . CYS A 1 90 ? -7.012 -2.890 -16.330 1.00 93.75 90 CYS A N 1
ATOM 734 C CA . CYS A 1 90 ? -6.276 -2.480 -17.520 1.00 93.75 90 CYS A CA 1
ATOM 735 C C . CYS A 1 90 ? -4.877 -1.980 -17.139 1.00 93.75 90 CYS A C 1
ATOM 737 O O . CYS A 1 90 ? -4.680 -1.366 -16.086 1.00 93.75 90 CYS A O 1
ATOM 739 N N . SER A 1 91 ? -3.893 -2.191 -18.013 1.00 92.88 91 SER A N 1
ATOM 740 C CA . SER A 1 91 ? -2.507 -1.778 -17.790 1.00 92.88 91 SER A CA 1
ATOM 741 C C . SER A 1 91 ? -1.884 -1.101 -19.009 1.00 92.88 91 SER A C 1
ATOM 743 O O . SER A 1 91 ? -2.300 -1.282 -20.153 1.00 92.88 91 SER A O 1
ATOM 745 N N . THR A 1 92 ? -0.850 -0.304 -18.748 1.00 92.75 92 THR A N 1
ATOM 746 C CA . THR A 1 92 ? -0.089 0.422 -19.773 1.00 92.75 92 THR A CA 1
ATOM 747 C C . THR A 1 92 ? 0.944 -0.458 -20.484 1.00 92.75 92 THR A C 1
ATOM 749 O O . THR A 1 92 ? 1.489 -0.057 -21.516 1.00 92.75 92 THR A O 1
ATOM 752 N N . GLN A 1 93 ? 1.227 -1.656 -19.951 1.00 92.56 93 GLN A N 1
ATOM 753 C CA . GLN A 1 93 ? 2.258 -2.576 -20.439 1.00 92.56 93 GLN A CA 1
ATOM 754 C C . GLN A 1 93 ? 1.782 -4.032 -20.412 1.00 92.56 93 GLN A C 1
ATOM 756 O O . GLN A 1 93 ? 1.239 -4.492 -19.410 1.00 92.56 93 GLN A O 1
ATOM 761 N N . SER A 1 94 ? 2.096 -4.796 -21.460 1.00 92.88 94 SER A N 1
ATOM 762 C CA . SER A 1 94 ? 1.743 -6.219 -21.571 1.00 92.88 94 SER A CA 1
ATOM 763 C C . SER A 1 94 ? 2.312 -7.071 -20.434 1.00 92.88 94 SER A C 1
ATOM 765 O O . SER A 1 94 ? 1.635 -7.960 -19.923 1.00 92.88 94 SER A O 1
ATOM 767 N N . GLY A 1 95 ? 3.540 -6.783 -19.988 1.00 90.69 95 GLY A N 1
ATOM 768 C CA . GLY A 1 95 ? 4.169 -7.484 -18.866 1.00 90.69 95 GLY A CA 1
ATOM 769 C C . GLY A 1 95 ? 3.394 -7.326 -17.555 1.00 90.69 95 GLY A C 1
ATOM 770 O O . GLY A 1 95 ? 3.257 -8.292 -16.805 1.00 90.69 95 GLY A O 1
ATOM 771 N N . HIS A 1 96 ? 2.823 -6.143 -17.303 1.00 91.88 96 HIS A N 1
ATOM 772 C CA . HIS A 1 96 ? 1.977 -5.909 -16.131 1.00 91.88 96 HIS A CA 1
ATOM 773 C C . HIS A 1 96 ? 0.678 -6.702 -16.219 1.00 91.88 96 HIS A C 1
ATOM 775 O O . HIS A 1 96 ? 0.306 -7.335 -15.234 1.00 91.88 96 HIS A O 1
ATOM 781 N N . LEU A 1 97 ? 0.046 -6.744 -17.397 1.00 92.19 97 LEU A N 1
ATOM 782 C CA . LEU A 1 97 ? -1.118 -7.598 -17.619 1.00 92.19 97 LEU A CA 1
ATOM 783 C C . LEU A 1 97 ? -0.779 -9.074 -17.375 1.00 92.19 97 LEU A C 1
ATOM 785 O O . LEU A 1 97 ? -1.490 -9.740 -16.636 1.00 92.19 97 LEU A O 1
ATOM 789 N N . LYS A 1 98 ? 0.340 -9.582 -17.905 1.00 90.12 98 LYS A N 1
ATOM 790 C CA . LYS A 1 98 ? 0.767 -10.979 -17.697 1.00 90.12 98 LYS A CA 1
ATOM 791 C C . LYS A 1 98 ? 0.976 -11.318 -16.218 1.00 90.12 98 LYS A C 1
ATOM 793 O O . LYS A 1 98 ? 0.625 -12.409 -15.778 1.00 90.12 98 LYS A O 1
ATOM 798 N N . ILE A 1 99 ? 1.555 -10.398 -15.447 1.00 88.12 99 ILE A N 1
ATOM 799 C CA . ILE A 1 99 ? 1.706 -10.565 -13.995 1.00 88.12 99 ILE A CA 1
ATOM 800 C C . ILE A 1 99 ? 0.339 -10.514 -13.310 1.00 88.12 99 ILE A C 1
ATOM 802 O O . ILE A 1 99 ? 0.084 -11.330 -12.427 1.00 88.12 99 ILE A O 1
ATOM 806 N N . HIS A 1 100 ? -0.532 -9.593 -13.722 1.00 90.44 100 HIS A N 1
ATOM 807 C CA . HIS A 1 100 ? -1.892 -9.486 -13.210 1.00 90.44 100 HIS A CA 1
ATOM 808 C C . HIS A 1 100 ? -2.710 -10.751 -13.486 1.00 90.44 100 HIS A C 1
ATOM 810 O O . HIS A 1 100 ? -3.357 -11.225 -12.572 1.00 90.44 100 HIS A O 1
ATOM 816 N N . MET A 1 101 ? -2.606 -11.389 -14.655 1.00 89.00 101 MET A N 1
ATOM 817 C CA . MET A 1 101 ? -3.324 -12.646 -14.928 1.00 89.00 101 MET A CA 1
ATOM 818 C C . MET A 1 101 ? -3.023 -13.744 -13.893 1.00 89.00 101 MET A C 1
ATOM 820 O O . MET A 1 101 ? -3.864 -14.592 -13.612 1.00 89.00 101 MET A O 1
ATOM 824 N N . ARG A 1 102 ? -1.857 -13.703 -13.232 1.00 87.94 102 ARG A N 1
ATOM 825 C CA . ARG A 1 102 ? -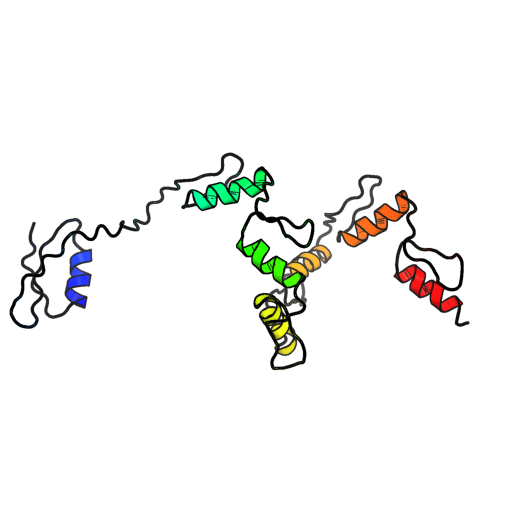1.557 -14.630 -12.130 1.00 87.94 102 ARG A CA 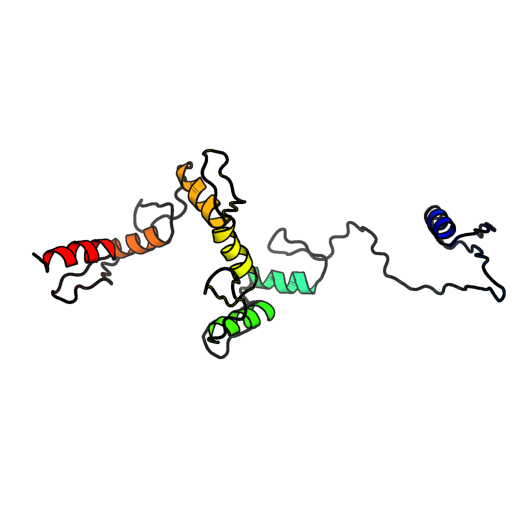1
ATOM 826 C C . ARG A 1 102 ? -2.469 -14.422 -10.924 1.00 87.94 102 ARG A C 1
ATOM 828 O O . ARG A 1 102 ? -2.601 -15.338 -10.125 1.00 87.94 102 ARG A O 1
ATOM 835 N N . THR A 1 103 ? -3.074 -13.249 -10.728 1.00 86.62 103 THR A N 1
ATOM 836 C CA . THR A 1 103 ? -4.012 -13.015 -9.618 1.00 86.62 103 THR A CA 1
ATOM 837 C C . THR A 1 103 ? -5.283 -13.832 -9.766 1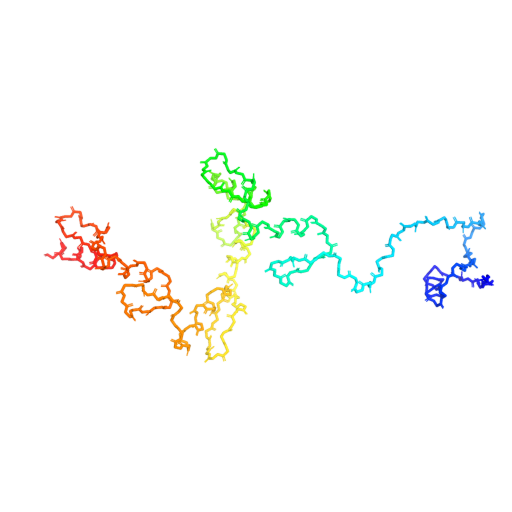.00 86.62 103 THR A C 1
ATOM 839 O O . THR A 1 103 ? -5.800 -14.265 -8.742 1.00 86.62 103 THR A O 1
ATOM 842 N N . HIS A 1 104 ? -5.701 -14.103 -10.999 1.00 87.12 104 HIS A N 1
ATOM 843 C CA . HIS A 1 104 ? -6.843 -14.954 -11.310 1.00 87.12 104 HIS A CA 1
ATOM 844 C C . HIS A 1 104 ? -6.534 -16.446 -11.157 1.00 87.12 104 HIS A C 1
ATOM 846 O O . HIS A 1 104 ? -7.354 -17.201 -10.648 1.00 87.12 104 HIS A O 1
ATOM 852 N N . SER A 1 105 ? -5.312 -16.865 -11.495 1.00 81.81 105 SER A N 1
ATOM 853 C CA . SER A 1 105 ? -4.876 -18.242 -11.246 1.00 81.81 105 SER A CA 1
ATOM 854 C C . SER A 1 105 ? -4.638 -18.502 -9.751 1.00 81.81 105 SER A C 1
ATOM 856 O O . SER A 1 105 ? -4.026 -17.692 -9.053 1.00 81.81 105 SER A O 1
ATOM 858 N N . SER A 1 106 ? -5.063 -19.656 -9.238 1.00 76.62 106 SER A N 1
ATOM 859 C CA . SER A 1 106 ? -4.734 -20.113 -7.875 1.00 76.62 106 SER A CA 1
ATOM 860 C C . SER A 1 106 ? -3.267 -20.537 -7.721 1.00 76.62 106 SER A C 1
ATOM 862 O O . SER A 1 106 ? -2.798 -20.768 -6.604 1.00 76.62 106 SER A O 1
ATOM 864 N N . GLU A 1 107 ? -2.512 -20.605 -8.819 1.00 78.19 107 GLU A N 1
ATOM 865 C CA . GLU A 1 107 ? -1.132 -21.082 -8.825 1.00 78.19 107 GLU A CA 1
ATOM 866 C C . GLU A 1 107 ? -0.170 -20.113 -8.125 1.00 78.19 107 GLU A C 1
ATOM 868 O O . GLU A 1 107 ? 0.075 -18.977 -8.549 1.00 78.19 107 GLU A O 1
ATOM 873 N N . LYS A 1 108 ? 0.440 -20.594 -7.041 1.00 82.50 108 LYS A N 1
ATOM 874 C CA . LYS A 1 108 ? 1.540 -19.925 -6.346 1.00 82.50 108 LYS A CA 1
ATOM 875 C C . LYS A 1 108 ? 2.862 -20.534 -6.811 1.00 82.50 108 LYS A C 1
ATOM 877 O O . LYS A 1 108 ? 3.300 -21.562 -6.306 1.00 82.50 108 LYS A O 1
ATOM 882 N N . LEU A 1 109 ? 3.474 -19.886 -7.800 1.00 86.12 109 LEU A N 1
ATOM 883 C CA . LEU A 1 109 ? 4.664 -20.381 -8.504 1.00 86.12 109 LEU A CA 1
ATOM 884 C C . LEU A 1 109 ? 5.946 -20.366 -7.657 1.00 86.12 109 LEU A C 1
ATOM 886 O O . LEU A 1 109 ? 6.880 -21.106 -7.942 1.00 86.12 109 LEU A O 1
ATOM 890 N N . PHE A 1 110 ? 6.015 -19.509 -6.639 1.00 90.31 110 PHE A N 1
ATOM 891 C CA . PHE A 1 110 ? 7.219 -19.305 -5.838 1.00 90.31 110 PHE A CA 1
ATOM 892 C C . PHE A 1 110 ? 6.963 -19.780 -4.412 1.00 90.31 110 PHE A C 1
ATOM 894 O O . PHE A 1 110 ? 6.137 -19.193 -3.715 1.00 90.31 110 PHE A O 1
ATOM 901 N N . LYS A 1 111 ? 7.660 -20.833 -3.981 1.00 93.44 111 LYS A N 1
ATOM 902 C CA . LYS A 1 111 ? 7.541 -21.417 -2.639 1.00 93.44 111 LYS A CA 1
ATOM 903 C C . LYS A 1 111 ? 8.751 -21.050 -1.784 1.00 93.44 111 LYS A C 1
ATOM 905 O O . LYS A 1 111 ? 9.859 -20.909 -2.303 1.00 93.44 111 LYS A O 1
ATOM 910 N N . CYS A 1 112 ? 8.526 -20.854 -0.492 1.00 94.88 112 CYS A N 1
ATOM 911 C CA . CYS A 1 112 ? 9.597 -20.762 0.485 1.00 94.88 112 CYS A CA 1
ATOM 912 C C . CYS A 1 112 ? 10.067 -22.171 0.850 1.00 94.88 112 CYS A C 1
ATOM 914 O O . CYS A 1 112 ? 9.262 -23.091 0.915 1.00 94.88 112 CYS A O 1
ATOM 916 N N . ASN A 1 113 ? 11.371 -22.333 1.071 1.00 93.88 113 ASN A N 1
ATOM 917 C CA . ASN A 1 113 ? 11.949 -23.622 1.459 1.00 93.88 113 ASN A CA 1
ATOM 918 C C . ASN A 1 113 ? 12.024 -23.777 2.986 1.00 93.88 113 ASN A C 1
ATOM 920 O O . ASN A 1 113 ? 12.354 -24.848 3.474 1.00 93.88 113 ASN A O 1
ATOM 924 N N . GLU A 1 114 ? 11.749 -22.703 3.728 1.00 93.25 114 GLU A N 1
ATOM 925 C CA . GLU A 1 114 ? 11.870 -22.635 5.190 1.00 93.25 114 GLU A CA 1
ATOM 926 C C . GLU A 1 114 ? 10.497 -22.661 5.889 1.00 93.25 114 GLU A C 1
ATOM 928 O O . GLU A 1 114 ? 10.423 -22.807 7.104 1.00 93.25 114 GLU A O 1
ATOM 933 N N . CYS A 1 115 ? 9.398 -22.505 5.142 1.00 94.69 115 CYS A N 1
ATOM 934 C CA . CYS A 1 115 ? 8.027 -22.600 5.649 1.00 94.69 115 CYS A CA 1
ATOM 935 C C . CYS A 1 115 ? 7.024 -22.823 4.504 1.00 94.69 115 CYS A C 1
ATOM 937 O O . CYS A 1 115 ? 7.373 -22.688 3.332 1.00 94.69 115 CYS A O 1
ATOM 939 N N . ASP A 1 116 ? 5.748 -23.038 4.833 1.00 93.06 116 ASP A N 1
ATOM 940 C CA . ASP A 1 116 ? 4.673 -23.293 3.854 1.00 93.06 116 ASP A CA 1
ATOM 941 C C . ASP A 1 116 ? 4.239 -22.060 3.034 1.00 93.06 116 ASP A C 1
ATOM 943 O O . ASP A 1 116 ? 3.267 -22.088 2.266 1.00 93.06 116 ASP A O 1
ATOM 947 N N . TYR A 1 117 ? 4.943 -20.934 3.177 1.00 93.62 117 TYR A N 1
ATOM 948 C CA . TYR A 1 117 ? 4.621 -19.720 2.443 1.00 93.62 117 TYR A CA 1
ATOM 949 C C . TYR A 1 117 ? 4.876 -19.885 0.942 1.00 93.62 117 TYR A C 1
ATOM 951 O O . TYR A 1 117 ? 5.934 -20.326 0.494 1.00 93.62 117 TYR A O 1
ATOM 959 N N . SER A 1 118 ? 3.917 -19.436 0.136 1.00 92.06 118 SER A N 1
ATOM 960 C CA . SER A 1 118 ? 4.031 -19.416 -1.319 1.00 92.06 118 SER A CA 1
ATOM 961 C C . SER A 1 118 ? 3.353 -18.181 -1.918 1.00 92.06 118 SER A C 1
ATOM 963 O O . SER A 1 118 ? 2.372 -17.658 -1.378 1.00 92.06 118 SER A O 1
ATOM 965 N N . CYS A 1 119 ? 3.880 -17.681 -3.036 1.00 91.50 119 CYS A N 1
ATOM 966 C CA . CYS A 1 119 ? 3.421 -16.455 -3.685 1.00 91.50 119 CYS A CA 1
ATOM 967 C C . CYS A 1 119 ? 3.518 -16.505 -5.218 1.00 91.50 119 CYS A C 1
ATOM 969 O O . CYS A 1 119 ? 4.104 -17.401 -5.824 1.00 91.50 119 CYS A O 1
ATOM 971 N N . LYS A 1 120 ? 2.909 -15.508 -5.868 1.00 89.12 120 LYS A N 1
ATOM 972 C CA . LYS A 1 120 ? 2.754 -15.427 -7.334 1.00 89.12 120 LYS A CA 1
ATOM 973 C C . LYS A 1 120 ? 3.905 -14.694 -8.042 1.00 89.12 120 LYS A C 1
ATOM 975 O O . LYS A 1 120 ? 4.027 -14.746 -9.271 1.00 89.12 120 LYS A O 1
ATOM 980 N N . ARG A 1 121 ? 4.751 -13.986 -7.283 1.00 89.00 121 ARG A N 1
ATOM 981 C CA . ARG A 1 121 ? 5.874 -13.181 -7.795 1.00 89.00 121 ARG A CA 1
ATOM 982 C C . ARG A 1 121 ? 7.159 -13.475 -7.025 1.00 89.00 121 ARG A C 1
ATOM 984 O O . ARG A 1 121 ? 7.132 -13.553 -5.802 1.00 89.00 121 ARG A O 1
ATOM 991 N N . ALA A 1 122 ? 8.284 -13.530 -7.737 1.00 90.25 122 ALA A N 1
ATOM 992 C CA . ALA A 1 122 ? 9.602 -13.770 -7.150 1.00 90.25 122 ALA A CA 1
ATOM 993 C C . ALA A 1 122 ? 9.992 -12.700 -6.117 1.00 90.25 122 ALA A C 1
ATOM 995 O O . ALA A 1 122 ? 10.455 -13.032 -5.034 1.00 90.25 122 ALA A O 1
ATOM 996 N N . GLY A 1 123 ? 9.733 -11.419 -6.407 1.00 90.88 123 GLY A N 1
ATOM 997 C CA . GLY A 1 123 ? 10.051 -10.327 -5.478 1.00 90.88 123 GLY A CA 1
ATOM 998 C C . GLY A 1 123 ? 9.291 -10.405 -4.149 1.00 90.88 123 GLY A C 1
ATOM 999 O O . GLY A 1 123 ? 9.817 -9.988 -3.119 1.00 90.88 123 GLY A O 1
ATOM 1000 N N . ASP A 1 124 ? 8.083 -10.984 -4.146 1.00 92.06 124 ASP A N 1
ATOM 1001 C CA . ASP A 1 124 ? 7.344 -11.231 -2.905 1.00 92.06 124 ASP A CA 1
ATOM 1002 C C . ASP A 1 124 ? 8.021 -12.329 -2.075 1.00 92.06 124 ASP A C 1
ATOM 1004 O O . ASP A 1 124 ? 8.135 -12.166 -0.862 1.00 92.06 124 ASP A O 1
ATOM 1008 N N . LEU A 1 125 ? 8.537 -13.384 -2.721 1.00 94.12 125 LEU A N 1
ATOM 1009 C CA . LEU A 1 125 ? 9.300 -14.442 -2.055 1.00 94.12 125 LEU A CA 1
ATOM 1010 C C . LEU A 1 125 ? 10.618 -13.900 -1.495 1.00 94.12 125 LEU A C 1
ATOM 1012 O O . LEU A 1 125 ? 10.922 -14.141 -0.332 1.00 94.12 125 LEU A O 1
ATOM 1016 N N . SER A 1 126 ? 11.379 -13.130 -2.278 1.00 93.69 126 SER A N 1
ATOM 1017 C CA . SER A 1 126 ? 12.629 -12.513 -1.811 1.00 93.69 126 SER A CA 1
ATOM 1018 C C . SER A 1 126 ? 12.395 -11.620 -0.596 1.00 93.69 126 SER A C 1
ATOM 1020 O O . SER A 1 126 ? 13.162 -11.653 0.361 1.00 93.69 126 SER A O 1
ATOM 1022 N N . ARG A 1 127 ? 11.307 -10.841 -0.600 1.00 93.81 127 ARG A N 1
ATOM 1023 C CA . ARG A 1 127 ? 10.920 -10.045 0.564 1.00 93.81 127 ARG A CA 1
ATOM 1024 C C . ARG A 1 127 ? 10.490 -10.920 1.738 1.00 93.81 127 ARG A C 1
ATOM 1026 O O . ARG A 1 127 ? 10.834 -10.594 2.868 1.00 93.81 127 ARG A O 1
ATOM 1033 N N . HIS A 1 128 ? 9.726 -11.979 1.487 1.00 94.75 128 HIS A N 1
ATOM 1034 C CA . HIS A 1 128 ? 9.302 -12.911 2.524 1.00 94.75 128 HIS A CA 1
ATOM 1035 C C . HIS A 1 128 ? 10.505 -13.573 3.201 1.00 94.75 128 HIS A C 1
ATOM 1037 O O . HIS A 1 128 ? 10.546 -13.591 4.417 1.00 94.75 128 HIS A O 1
ATOM 1043 N N . LYS A 1 129 ? 11.538 -13.993 2.463 1.00 94.44 129 LYS A N 1
ATOM 1044 C CA . LYS A 1 129 ? 12.755 -14.582 3.054 1.00 94.44 129 LYS A CA 1
ATOM 1045 C C . LYS A 1 129 ? 13.436 -13.690 4.103 1.00 94.44 129 LYS A C 1
ATOM 1047 O O . LYS A 1 129 ? 14.043 -14.200 5.037 1.00 94.44 129 LYS A O 1
ATOM 1052 N N . ARG A 1 130 ? 13.267 -12.363 4.024 1.00 94.75 130 ARG A N 1
ATOM 1053 C CA . ARG A 1 130 ? 13.757 -11.430 5.055 1.00 94.75 130 ARG A CA 1
ATOM 1054 C C . ARG A 1 130 ? 13.093 -11.614 6.422 1.00 94.75 130 ARG A C 1
ATOM 1056 O O . ARG A 1 130 ? 13.620 -11.126 7.415 1.00 94.75 130 ARG A O 1
ATOM 1063 N N . THR A 1 131 ? 11.931 -12.269 6.496 1.00 93.44 131 THR A N 1
ATOM 1064 C CA . THR A 1 131 ? 11.296 -12.592 7.783 1.00 93.44 131 THR A CA 1
ATOM 1065 C C . THR A 1 131 ? 12.031 -13.699 8.517 1.00 93.44 131 THR A C 1
ATOM 1067 O O . THR A 1 131 ? 11.998 -13.705 9.740 1.00 93.44 131 THR A O 1
ATOM 1070 N N . HIS A 1 132 ? 12.704 -14.589 7.787 1.00 93.44 132 HIS A N 1
ATOM 1071 C CA . HIS A 1 132 ? 13.492 -15.670 8.374 1.00 93.44 132 HIS A CA 1
ATOM 1072 C C . HIS A 1 132 ? 14.894 -15.200 8.745 1.00 93.44 132 HIS A C 1
ATOM 1074 O O . HIS A 1 132 ? 15.346 -15.429 9.859 1.00 93.44 132 HIS A O 1
ATOM 1080 N N . SER A 1 133 ? 15.553 -14.447 7.858 1.00 93.31 133 SER A N 1
ATOM 1081 C CA . SER A 1 133 ? 16.891 -13.907 8.137 1.00 93.31 133 SER A CA 1
ATOM 1082 C C . SER A 1 133 ? 16.900 -12.740 9.130 1.00 93.31 133 SER A C 1
ATOM 1084 O O . SER A 1 133 ? 17.957 -12.354 9.621 1.00 93.31 133 SER A O 1
ATOM 1086 N N . GLY A 1 134 ? 15.746 -12.113 9.378 1.00 92.19 134 GLY A N 1
ATOM 1087 C CA . GLY A 1 134 ? 15.647 -10.888 10.174 1.00 92.19 134 GLY A CA 1
ATOM 1088 C C . GLY A 1 134 ? 16.241 -9.646 9.495 1.00 92.19 134 GLY A C 1
ATOM 1089 O O . GLY A 1 134 ? 16.294 -8.580 10.111 1.00 92.19 134 GLY A O 1
ATOM 1090 N N . GLU A 1 135 ? 16.665 -9.745 8.231 1.00 93.88 135 GLU A N 1
ATOM 1091 C CA . GLU A 1 135 ? 17.282 -8.645 7.492 1.00 93.88 135 GLU A CA 1
ATOM 1092 C C . GLU A 1 135 ? 16.300 -7.474 7.329 1.00 93.88 135 GLU A C 1
ATOM 1094 O O . GLU A 1 135 ? 15.242 -7.587 6.703 1.00 93.88 135 GLU A O 1
ATOM 1099 N N . LYS A 1 136 ? 16.673 -6.302 7.850 1.00 94.44 136 LYS A N 1
ATOM 1100 C CA . LYS A 1 136 ? 15.889 -5.062 7.750 1.00 94.44 136 LYS A CA 1
ATOM 1101 C C . LYS A 1 136 ? 16.716 -3.969 7.061 1.00 94.44 136 LYS A C 1
ATOM 1103 O O . LYS A 1 136 ? 17.323 -3.145 7.747 1.00 94.44 136 LYS A O 1
ATOM 1108 N N . PRO A 1 137 ? 16.740 -3.934 5.713 1.00 94.31 137 PRO A N 1
ATOM 1109 C CA . PRO A 1 137 ? 17.613 -3.027 4.961 1.00 94.31 137 PRO A CA 1
ATOM 1110 C C . PRO A 1 137 ? 17.278 -1.547 5.154 1.00 94.31 137 PRO A C 1
ATOM 1112 O O . PRO A 1 137 ? 18.128 -0.683 4.973 1.00 94.31 137 PRO A O 1
ATOM 1115 N N . TYR A 1 138 ? 16.026 -1.240 5.497 1.00 96.56 138 TYR A N 1
ATOM 1116 C CA . TYR A 1 138 ? 15.534 0.130 5.564 1.00 96.56 138 TYR A CA 1
ATOM 1117 C C . TYR A 1 138 ? 15.535 0.608 7.011 1.00 96.56 138 TYR A C 1
ATOM 1119 O O . TYR A 1 138 ? 14.613 0.290 7.768 1.00 96.56 138 TYR A O 1
ATOM 1127 N N . LYS A 1 139 ? 16.566 1.365 7.382 1.00 96.88 139 LYS A N 1
ATOM 1128 C CA . LYS A 1 139 ? 16.774 1.897 8.733 1.00 96.88 139 LYS A CA 1
ATOM 1129 C C . LYS A 1 139 ? 16.288 3.341 8.839 1.00 96.88 139 LYS A C 1
ATOM 1131 O O . LYS A 1 139 ? 16.425 4.115 7.895 1.00 96.88 139 LYS A O 1
ATOM 1136 N N . CYS A 1 140 ? 15.705 3.681 9.981 1.00 96.62 140 CYS A N 1
ATOM 1137 C CA . CYS A 1 140 ? 15.377 5.050 10.343 1.00 96.62 140 CYS A CA 1
ATOM 1138 C C . CYS A 1 140 ? 16.647 5.777 10.790 1.00 96.62 140 CYS A C 1
ATOM 1140 O O . CYS A 1 140 ? 17.465 5.205 11.503 1.00 96.62 140 CYS A O 1
ATOM 1142 N N . SER A 1 141 ? 16.817 7.024 10.358 1.00 95.19 141 SER A N 1
ATOM 1143 C CA . SER A 1 141 ? 17.940 7.872 10.773 1.00 95.19 141 SER A CA 1
ATOM 1144 C C . SER A 1 141 ? 17.729 8.509 12.147 1.00 95.19 141 SER A C 1
ATOM 1146 O O . SER A 1 141 ? 18.688 8.952 12.762 1.00 95.19 141 SER A O 1
ATOM 1148 N N . GLU A 1 142 ? 16.484 8.566 12.622 1.00 94.38 142 GLU A N 1
ATOM 1149 C CA . GLU A 1 142 ? 16.095 9.304 13.833 1.00 94.38 142 GLU A CA 1
ATOM 1150 C C . GLU A 1 142 ? 15.840 8.391 15.043 1.00 94.38 142 GLU A C 1
ATOM 1152 O O . GLU A 1 142 ? 15.659 8.864 16.159 1.00 94.38 142 GLU A O 1
ATOM 1157 N N . CYS A 1 143 ? 15.791 7.070 14.845 1.00 95.56 143 CYS A N 1
ATOM 1158 C CA . CYS A 1 143 ? 15.623 6.094 15.923 1.00 95.56 143 CYS A CA 1
ATOM 1159 C C . CYS A 1 143 ? 16.073 4.697 15.472 1.00 95.56 143 CYS A C 1
ATOM 1161 O O . CYS A 1 143 ? 16.329 4.468 14.293 1.00 95.56 143 CYS A O 1
ATOM 1163 N N . GLU A 1 144 ? 16.064 3.722 16.380 1.00 95.25 144 GLU A N 1
ATOM 1164 C CA . GLU A 1 144 ? 16.493 2.338 16.110 1.00 95.25 144 GLU A CA 1
ATOM 1165 C C . GLU A 1 144 ? 15.524 1.523 15.230 1.00 95.25 144 GLU A C 1
ATOM 1167 O O . GLU A 1 144 ? 15.751 0.345 14.933 1.00 95.25 144 GLU A O 1
ATOM 1172 N N . TYR A 1 145 ? 14.417 2.123 14.786 1.00 95.81 145 TYR A N 1
ATOM 1173 C CA . TYR A 1 145 ? 13.452 1.430 13.947 1.00 95.81 145 TYR A CA 1
ATOM 1174 C C . TYR A 1 145 ? 14.052 1.050 12.590 1.00 95.81 145 TYR A C 1
ATOM 1176 O O . TYR A 1 145 ? 14.590 1.875 11.853 1.00 95.81 145 TYR A O 1
ATOM 1184 N N . SER A 1 146 ? 13.859 -0.206 12.202 1.00 95.56 146 SER A N 1
ATOM 1185 C CA . SER A 1 146 ? 14.232 -0.725 10.890 1.00 95.56 146 SER A CA 1
ATOM 1186 C C . SER A 1 146 ? 13.119 -1.597 10.316 1.00 95.56 146 SER A C 1
ATOM 1188 O O . SER A 1 146 ? 12.290 -2.157 11.041 1.00 95.56 146 SER A O 1
ATOM 1190 N N . SER A 1 147 ? 13.057 -1.698 8.990 1.00 94.44 147 SER A N 1
ATOM 1191 C CA . SER A 1 147 ? 12.006 -2.438 8.295 1.00 94.44 147 SER A CA 1
ATOM 1192 C C . SER A 1 147 ? 12.518 -3.185 7.068 1.00 94.44 147 SER A C 1
ATOM 1194 O O . SER A 1 147 ? 13.550 -2.862 6.481 1.00 94.44 147 SER A O 1
ATOM 1196 N N . THR A 1 148 ? 11.755 -4.196 6.659 1.00 94.19 148 THR A N 1
ATOM 1197 C CA . THR A 1 148 ? 12.038 -5.021 5.477 1.00 94.19 148 THR A CA 1
ATOM 1198 C C . THR A 1 148 ? 11.587 -4.366 4.166 1.00 94.19 148 THR A C 1
ATOM 1200 O O . THR A 1 148 ? 11.924 -4.862 3.087 1.00 94.19 148 THR A O 1
ATOM 1203 N N . GLN A 1 149 ? 10.829 -3.259 4.241 1.00 93.81 149 GLN A N 1
ATOM 1204 C CA . GLN A 1 149 ? 10.222 -2.562 3.102 1.00 93.81 149 GLN A CA 1
ATOM 1205 C C . GLN A 1 149 ? 10.372 -1.043 3.210 1.00 93.81 149 GLN A C 1
ATOM 1207 O O . GLN A 1 149 ? 10.007 -0.449 4.223 1.00 93.81 149 GLN A O 1
ATOM 1212 N N . SER A 1 150 ? 10.771 -0.394 2.116 1.00 94.50 150 SER A N 1
ATOM 1213 C CA . SER A 1 150 ? 10.915 1.067 2.043 1.00 94.50 150 SER A CA 1
ATOM 1214 C C . SER A 1 150 ? 9.623 1.822 2.369 1.00 94.50 150 SER A C 1
ATOM 1216 O O . SER A 1 150 ? 9.659 2.831 3.065 1.00 94.50 150 SER A O 1
ATOM 1218 N N . GLY A 1 151 ? 8.466 1.322 1.923 1.00 92.31 151 GLY A N 1
ATOM 1219 C CA . GLY A 1 151 ? 7.168 1.943 2.211 1.00 92.31 151 GLY A CA 1
ATOM 1220 C C . GLY A 1 151 ? 6.833 1.973 3.706 1.00 92.31 151 GLY A C 1
ATOM 1221 O O . GLY A 1 151 ? 6.265 2.950 4.193 1.00 92.31 151 GLY A O 1
ATOM 1222 N N . HIS A 1 152 ? 7.238 0.942 4.456 1.00 94.00 152 HIS A N 1
ATOM 1223 C CA . HIS A 1 152 ? 7.066 0.916 5.910 1.00 94.00 152 HIS A CA 1
ATOM 1224 C C . HIS A 1 152 ? 7.972 1.933 6.597 1.00 94.00 152 HIS A C 1
ATOM 1226 O O . HIS A 1 152 ? 7.522 2.592 7.532 1.00 94.00 152 HIS A O 1
ATOM 1232 N N . LEU A 1 153 ? 9.212 2.095 6.120 1.00 95.19 153 LEU A N 1
ATOM 1233 C CA . LEU A 1 153 ? 10.096 3.153 6.598 1.00 95.19 153 LEU A CA 1
ATOM 1234 C C . LEU A 1 153 ? 9.514 4.538 6.291 1.00 95.19 153 LEU A C 1
ATOM 1236 O O . LEU A 1 153 ? 9.389 5.345 7.202 1.00 95.19 153 LEU A O 1
ATOM 1240 N N . LYS A 1 154 ? 9.062 4.798 5.057 1.00 93.12 154 LYS A N 1
ATOM 1241 C CA . LYS A 1 154 ? 8.445 6.084 4.684 1.00 93.12 154 LYS A CA 1
ATOM 1242 C C . LYS A 1 154 ? 7.248 6.425 5.576 1.00 93.12 154 LYS A C 1
ATOM 1244 O O . LYS A 1 154 ? 7.137 7.542 6.067 1.00 93.12 154 LYS A O 1
ATOM 1249 N N . MET A 1 155 ? 6.375 5.453 5.835 1.00 92.19 155 MET A N 1
ATOM 1250 C CA . MET A 1 155 ? 5.256 5.638 6.763 1.00 92.19 155 MET A CA 1
ATOM 1251 C C . MET A 1 155 ? 5.723 5.835 8.212 1.00 92.19 155 MET A C 1
ATOM 1253 O O . MET A 1 155 ? 5.083 6.568 8.962 1.00 92.19 155 MET A O 1
ATOM 1257 N N . HIS A 1 156 ? 6.796 5.164 8.630 1.00 94.19 156 HIS A N 1
ATOM 1258 C CA . HIS A 1 156 ? 7.372 5.354 9.956 1.00 94.19 156 HIS A CA 1
ATOM 1259 C C . HIS A 1 156 ? 7.934 6.769 10.126 1.00 94.19 156 HIS A C 1
ATOM 1261 O O . HIS A 1 156 ? 7.666 7.373 11.156 1.00 94.19 156 HIS A O 1
ATOM 1267 N N . LEU A 1 157 ? 8.632 7.315 9.126 1.00 93.69 157 LEU A N 1
ATOM 1268 C CA . LEU A 1 157 ? 9.194 8.673 9.168 1.00 93.69 157 LEU A CA 1
ATOM 1269 C C . LEU A 1 157 ? 8.117 9.745 9.375 1.00 93.69 157 LEU A C 1
ATOM 1271 O O . LEU A 1 157 ? 8.353 10.743 10.049 1.00 93.69 157 LEU A O 1
ATOM 1275 N N . LEU A 1 158 ? 6.884 9.499 8.913 1.00 92.62 158 LEU A N 1
ATOM 1276 C CA . LEU A 1 158 ? 5.759 10.377 9.235 1.00 92.62 158 LEU A CA 1
ATOM 1277 C C . LEU A 1 158 ? 5.500 10.479 10.739 1.00 92.62 158 LEU A C 1
ATOM 1279 O O . LEU A 1 158 ? 4.797 11.390 11.133 1.00 92.62 158 LEU A O 1
ATOM 1283 N N . LYS A 1 159 ? 5.981 9.575 11.602 1.00 90.75 159 LYS A N 1
ATOM 1284 C CA . LYS A 1 159 ? 5.840 9.716 13.061 1.00 90.75 159 LYS A CA 1
ATOM 1285 C C . LYS A 1 159 ? 6.695 10.849 13.614 1.00 90.75 159 LYS A C 1
ATOM 1287 O O . LYS A 1 159 ? 6.194 11.560 14.476 1.00 90.75 159 LYS A O 1
ATOM 1292 N N . HIS A 1 160 ? 7.904 11.007 13.087 1.00 91.88 160 HIS A N 1
ATOM 1293 C CA . HIS A 1 160 ? 8.837 12.056 13.491 1.00 91.88 160 HIS A CA 1
ATOM 1294 C C . HIS A 1 160 ? 8.485 13.410 12.879 1.00 91.88 160 HIS A C 1
ATOM 1296 O O . HIS A 1 160 ? 8.710 14.453 13.477 1.00 91.88 160 HIS A O 1
ATOM 1302 N N . SER A 1 161 ? 7.830 13.391 11.718 1.00 88.81 161 SER A N 1
ATOM 1303 C CA . SER A 1 161 ? 7.286 14.594 11.098 1.00 88.81 161 SER A CA 1
ATOM 1304 C C . SER A 1 161 ? 5.894 14.966 11.634 1.00 88.81 161 SER A C 1
ATOM 1306 O O . SER A 1 161 ? 5.050 14.118 11.953 1.00 88.81 161 SER A O 1
ATOM 1308 N N . SER A 1 162 ? 5.603 16.265 11.661 1.00 87.12 162 SER A N 1
ATOM 1309 C CA . SER A 1 162 ? 4.245 16.797 11.858 1.00 87.12 162 SER A CA 1
ATOM 1310 C C . SER A 1 162 ? 3.389 16.735 10.586 1.00 87.12 162 SER A C 1
ATOM 1312 O O . SER A 1 162 ? 2.203 17.070 10.622 1.00 87.12 162 SER A O 1
ATOM 1314 N N . GLU A 1 163 ? 3.954 16.276 9.466 1.00 89.69 163 GLU A N 1
ATOM 1315 C CA . GLU A 1 163 ? 3.261 16.162 8.187 1.00 89.69 163 GLU A CA 1
ATOM 1316 C C . GLU A 1 163 ? 2.064 15.199 8.273 1.00 89.69 163 GLU A C 1
ATOM 1318 O O . GLU A 1 163 ? 2.156 14.056 8.736 1.00 89.69 163 GLU A O 1
ATOM 1323 N N . LYS A 1 164 ? 0.911 15.678 7.803 1.00 90.81 164 LYS A N 1
ATOM 1324 C CA . LYS A 1 164 ? -0.339 14.922 7.692 1.00 90.81 164 LYS A CA 1
ATOM 1325 C C . LYS A 1 164 ? -0.829 15.024 6.243 1.00 90.81 164 LYS A C 1
ATOM 1327 O O . LYS A 1 164 ? -1.625 15.911 5.940 1.00 90.81 164 LYS A O 1
ATOM 1332 N N . PRO A 1 165 ? -0.330 14.159 5.341 1.00 91.50 165 PRO A N 1
ATOM 1333 C CA . PRO A 1 165 ? -0.567 14.297 3.904 1.00 91.50 165 PRO A CA 1
ATOM 1334 C C . PRO A 1 165 ? -2.027 14.059 3.499 1.00 91.50 165 PRO A C 1
ATOM 1336 O O . PRO A 1 165 ? -2.455 14.523 2.448 1.00 91.50 165 PRO A O 1
ATOM 1339 N N . TYR A 1 166 ? -2.808 13.359 4.324 1.00 94.25 166 TYR A N 1
ATOM 1340 C CA . TYR A 1 166 ? -4.202 13.045 4.023 1.00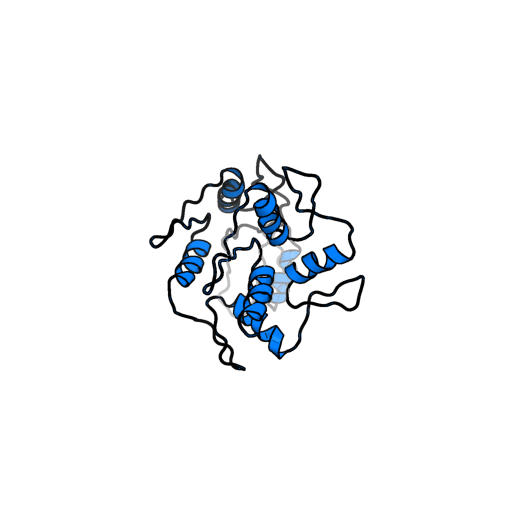 94.25 166 TYR A CA 1
ATOM 1341 C C . TYR A 1 166 ? -5.124 14.015 4.756 1.00 94.25 166 TYR A C 1
ATOM 1343 O O . TYR A 1 166 ? -5.294 13.901 5.972 1.00 94.25 166 TYR A O 1
ATOM 1351 N N . LYS A 1 167 ? -5.717 14.952 4.015 1.00 95.56 167 LYS A N 1
ATOM 1352 C CA . LYS A 1 167 ? -6.615 15.989 4.537 1.00 95.56 167 LYS A CA 1
ATOM 1353 C C . LYS A 1 167 ? -8.066 15.679 4.175 1.00 95.56 167 LYS A C 1
ATOM 1355 O O . LYS A 1 167 ? -8.328 15.174 3.086 1.00 95.56 167 LYS A O 1
ATOM 1360 N N . CYS A 1 168 ? -8.985 15.962 5.090 1.00 95.44 168 CYS A N 1
ATOM 1361 C CA . CYS A 1 168 ? -10.417 15.925 4.819 1.00 95.44 168 CYS A CA 1
ATOM 1362 C C . CYS A 1 168 ? -10.817 17.136 3.969 1.00 95.44 168 CYS A C 1
ATOM 1364 O O . CYS A 1 168 ? -10.298 18.232 4.165 1.00 95.44 168 CYS A O 1
ATOM 1366 N N . SER A 1 169 ? -11.725 16.924 3.017 1.00 93.88 169 SER A N 1
ATOM 1367 C CA . SER A 1 169 ? -12.299 17.985 2.184 1.00 93.88 169 SER A CA 1
ATOM 1368 C C . SER A 1 169 ? -13.435 18.741 2.873 1.00 93.88 169 SER A C 1
ATOM 1370 O O . SER A 1 169 ? -13.739 19.859 2.481 1.00 93.88 169 SER A O 1
ATOM 1372 N N . GLU A 1 170 ? -14.062 18.137 3.882 1.00 93.12 170 GLU A N 1
ATOM 1373 C CA . GLU A 1 170 ? -15.276 18.651 4.533 1.00 93.12 170 GLU A CA 1
ATOM 1374 C C . GLU A 1 170 ? -14.998 19.289 5.902 1.00 93.12 170 GLU A C 1
ATOM 1376 O O . GLU A 1 170 ? -15.836 20.002 6.444 1.00 93.12 170 GLU A O 1
ATOM 1381 N N . CYS A 1 171 ? -13.815 19.064 6.483 1.00 94.38 171 CYS A N 1
ATOM 1382 C CA . CYS A 1 171 ? -13.421 19.672 7.751 1.00 94.38 171 CYS A CA 1
ATOM 1383 C C . CYS A 1 171 ? -11.895 19.791 7.882 1.00 94.38 171 CYS A C 1
ATOM 1385 O O . CYS A 1 171 ? -11.133 19.283 7.062 1.00 94.38 171 CYS A O 1
ATOM 1387 N N . CYS A 1 172 ? -11.420 20.404 8.969 1.00 93.38 172 CYS A N 1
ATOM 1388 C CA . CYS A 1 172 ? -9.987 20.597 9.232 1.00 93.38 172 CYS A CA 1
ATOM 1389 C C . CYS A 1 172 ? -9.238 19.317 9.667 1.00 93.38 172 CYS A C 1
ATOM 1391 O O . CYS A 1 172 ? -8.071 19.381 10.066 1.00 93.38 172 CYS A O 1
ATOM 1393 N N . TYR A 1 173 ? -9.876 18.143 9.627 1.00 94.19 173 TYR A N 1
ATOM 1394 C CA . TYR A 1 173 ? -9.229 16.890 9.999 1.00 94.19 173 TYR A CA 1
ATOM 1395 C C . TYR A 1 173 ? -8.119 16.524 9.009 1.00 94.19 173 TYR A C 1
ATOM 1397 O O . TYR A 1 173 ? -8.270 16.601 7.792 1.00 94.19 173 TYR A O 1
ATOM 1405 N N . SER A 1 174 ? -6.977 16.088 9.535 1.00 94.38 174 SER A N 1
ATOM 1406 C CA . SER A 1 174 ? -5.855 15.594 8.736 1.00 94.38 174 SER A CA 1
ATOM 1407 C C . SER A 1 174 ? -5.178 14.424 9.441 1.00 94.38 174 SER A C 1
ATOM 1409 O O . SER A 1 174 ? -5.073 14.396 10.672 1.00 94.38 174 SER A O 1
ATOM 1411 N N . CYS A 1 175 ? -4.677 13.457 8.675 1.00 92.69 175 CYS A N 1
ATOM 1412 C CA . CYS A 1 175 ? -4.043 12.259 9.211 1.00 92.69 175 CYS A CA 1
ATOM 1413 C C . CYS A 1 175 ? -2.848 11.780 8.371 1.00 92.69 175 CYS A C 1
ATOM 1415 O O . CYS A 1 175 ? -2.576 12.247 7.266 1.00 92.69 175 CYS A O 1
ATOM 1417 N N . LYS A 1 176 ? -2.105 10.821 8.934 1.00 91.88 176 LYS A N 1
ATOM 1418 C CA . LYS A 1 176 ? -0.872 10.271 8.347 1.00 91.88 176 LYS A CA 1
ATOM 1419 C C . LYS A 1 176 ? -1.112 9.065 7.426 1.00 91.88 176 LYS A C 1
ATOM 1421 O O . LYS A 1 176 ? -0.180 8.607 6.774 1.00 91.88 176 LYS A O 1
ATOM 1426 N N . ARG A 1 177 ? -2.334 8.512 7.378 1.00 90.81 177 ARG A N 1
ATOM 1427 C CA . ARG A 1 177 ? -2.649 7.266 6.650 1.00 90.81 177 ARG A CA 1
ATOM 1428 C C . ARG A 1 177 ? -3.987 7.347 5.916 1.00 90.81 177 ARG A C 1
ATOM 1430 O O . ARG A 1 177 ? -4.998 7.644 6.543 1.00 90.81 177 ARG A O 1
ATOM 1437 N N . ALA A 1 178 ? -4.014 6.947 4.644 1.00 92.00 178 ALA A N 1
ATOM 1438 C CA . ALA A 1 178 ? -5.225 6.970 3.819 1.00 92.00 178 ALA A CA 1
ATOM 1439 C C . ALA A 1 178 ? -6.429 6.217 4.428 1.00 92.00 178 ALA A C 1
ATOM 1441 O O . ALA A 1 178 ? -7.513 6.792 4.458 1.00 92.00 178 ALA A O 1
ATOM 1442 N N . PRO A 1 179 ? -6.289 4.995 4.993 1.00 90.56 179 PRO A N 1
ATOM 1443 C CA . PRO A 1 179 ? -7.435 4.294 5.578 1.00 90.56 179 PRO A CA 1
ATOM 1444 C C . PRO A 1 179 ? -8.071 5.033 6.758 1.00 90.56 179 PRO A C 1
ATOM 1446 O O . PRO A 1 179 ? -9.264 4.884 7.000 1.00 90.56 179 PRO A O 1
ATOM 1449 N N . HIS A 1 180 ? -7.293 5.837 7.492 1.00 92.31 180 HIS A N 1
ATOM 1450 C CA . HIS A 1 180 ? -7.837 6.656 8.574 1.00 92.31 180 HIS A CA 1
ATOM 1451 C C . HIS A 1 180 ? -8.664 7.814 8.015 1.00 92.31 180 HIS A C 1
ATOM 1453 O O . HIS A 1 180 ? -9.706 8.119 8.581 1.00 92.31 180 HIS A O 1
ATOM 1459 N N . LEU A 1 181 ? -8.240 8.414 6.896 1.00 94.44 181 LEU A N 1
ATOM 1460 C CA . LEU A 1 181 ? -9.041 9.422 6.206 1.00 94.44 181 LEU A CA 1
ATOM 1461 C C . LEU A 1 181 ? -10.338 8.809 5.670 1.00 94.44 181 LEU A C 1
ATOM 1463 O O . LEU A 1 181 ? -11.393 9.364 5.922 1.00 94.44 181 LEU A O 1
ATOM 1467 N N . ILE A 1 182 ? -10.287 7.645 5.015 1.00 92.56 182 ILE A N 1
ATOM 1468 C CA . ILE A 1 182 ? -11.494 6.959 4.512 1.00 92.56 182 ILE A CA 1
ATOM 1469 C C . ILE A 1 182 ? -12.467 6.654 5.660 1.00 92.56 182 ILE A C 1
ATOM 1471 O O . ILE A 1 182 ? -13.655 6.944 5.560 1.00 92.56 182 ILE A O 1
ATOM 1475 N N . ALA A 1 183 ? -11.969 6.108 6.773 1.00 91.56 183 ALA A N 1
ATOM 1476 C CA . ALA A 1 183 ? -12.796 5.856 7.950 1.00 91.56 183 ALA A CA 1
ATOM 1477 C C . ALA A 1 183 ? -13.345 7.151 8.569 1.00 91.56 183 ALA A C 1
ATOM 1479 O O . ALA A 1 183 ? -14.456 7.145 9.086 1.00 91.56 183 ALA A O 1
ATOM 1480 N N . HIS A 1 184 ? -12.590 8.249 8.513 1.00 93.62 184 HIS A N 1
ATOM 1481 C CA . HIS A 1 184 ? -13.069 9.562 8.927 1.00 93.62 184 HIS A CA 1
ATOM 1482 C C . HIS A 1 184 ? -14.156 10.097 7.988 1.00 93.62 184 HIS A C 1
ATOM 1484 O O . HIS A 1 184 ? -15.165 10.570 8.479 1.00 93.62 184 HIS A O 1
ATOM 1490 N N . MET A 1 185 ? -14.034 9.959 6.665 1.00 94.19 185 MET A N 1
ATOM 1491 C CA . MET A 1 185 ? -15.073 10.423 5.729 1.00 94.19 185 MET A CA 1
ATOM 1492 C C . MET A 1 185 ? -16.440 9.775 5.994 1.00 94.19 185 MET A C 1
ATOM 1494 O O . MET A 1 185 ? -17.476 10.399 5.788 1.00 94.19 185 MET A O 1
ATOM 1498 N N . ARG A 1 186 ? -16.461 8.554 6.542 1.00 94.00 186 ARG A N 1
ATOM 1499 C CA . ARG A 1 186 ? -17.699 7.886 6.968 1.00 94.00 186 ARG A CA 1
ATOM 1500 C C . ARG A 1 186 ? -18.420 8.575 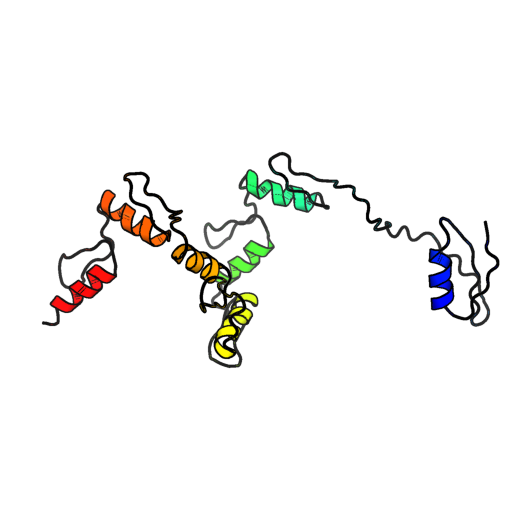8.128 1.00 94.00 186 ARG A C 1
ATOM 1502 O O . ARG A 1 186 ? -19.604 8.328 8.326 1.00 94.00 186 ARG A O 1
ATOM 1509 N N . THR A 1 187 ? -17.745 9.429 8.903 1.00 92.56 187 THR A N 1
ATOM 1510 C CA . THR A 1 187 ? -18.417 10.234 9.935 1.00 92.56 187 THR A CA 1
ATOM 1511 C C . THR A 1 187 ? -19.270 11.336 9.328 1.00 92.56 187 THR A C 1
ATOM 1513 O O . THR A 1 187 ? -20.241 11.737 9.955 1.00 92.56 187 THR A O 1
ATOM 1516 N N . HIS A 1 188 ? -18.927 11.796 8.123 1.00 92.44 188 HIS A N 1
ATOM 1517 C CA . HIS A 1 188 ? -19.719 12.785 7.394 1.00 92.44 188 HIS A CA 1
ATOM 1518 C C . HIS A 1 188 ? -20.852 12.129 6.607 1.00 92.44 188 HIS A C 1
ATOM 1520 O O . HIS A 1 188 ? -21.982 12.599 6.652 1.00 92.44 188 HIS A O 1
ATOM 1526 N N . SER A 1 189 ? -20.587 10.991 5.955 1.00 92.00 189 SER A N 1
ATOM 1527 C CA . SER A 1 189 ? -21.623 10.267 5.202 1.00 92.00 189 SER A CA 1
ATOM 1528 C C . SER A 1 189 ? -22.598 9.470 6.077 1.00 92.00 189 SER A C 1
ATOM 1530 O O . SER A 1 189 ? -23.653 9.059 5.601 1.00 92.00 189 SER A O 1
ATOM 1532 N N . GLY A 1 190 ? -22.239 9.189 7.334 1.00 89.94 190 GL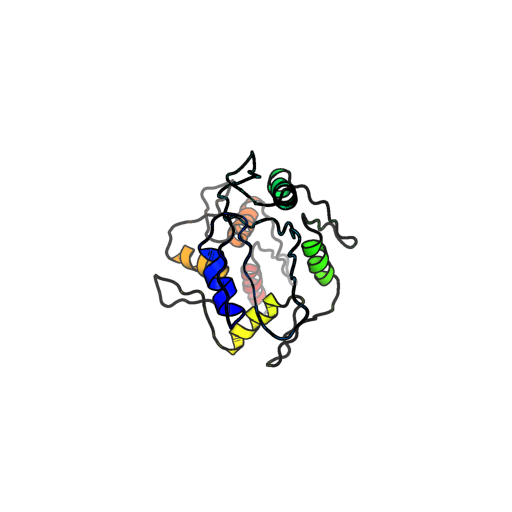Y A N 1
ATOM 1533 C CA . GLY A 1 190 ? -23.019 8.337 8.236 1.00 89.94 190 GLY A CA 1
ATOM 1534 C C . GLY A 1 190 ? -22.960 6.838 7.908 1.00 89.94 190 GLY A C 1
ATOM 1535 O O . GLY A 1 190 ? -23.653 6.045 8.548 1.00 89.94 190 GLY A O 1
ATOM 1536 N N . GLU A 1 191 ? -22.134 6.420 6.943 1.00 92.62 191 GLU A N 1
ATOM 1537 C CA . GLU A 1 191 ? -22.015 5.020 6.528 1.00 92.62 191 GLU A CA 1
ATOM 1538 C C . GLU A 1 191 ? -21.440 4.146 7.660 1.00 92.62 191 GLU A C 1
ATOM 1540 O O . GLU A 1 191 ? -20.301 4.320 8.105 1.00 92.62 191 GLU A O 1
ATOM 1545 N N . LYS A 1 192 ? -22.217 3.150 8.102 1.00 92.25 192 LYS A N 1
ATOM 1546 C CA . LYS A 1 192 ? -21.843 2.199 9.163 1.00 92.25 192 LYS A CA 1
ATOM 1547 C C . LYS A 1 192 ? -21.757 0.770 8.610 1.00 92.25 192 LYS A C 1
ATOM 1549 O O . LYS A 1 192 ? -22.710 0.004 8.747 1.00 92.25 192 LYS A O 1
ATOM 1554 N N . PRO A 1 193 ? -20.633 0.393 7.977 1.00 92.62 193 PRO A N 1
ATOM 1555 C CA . PRO A 1 193 ? -20.513 -0.899 7.303 1.00 92.62 193 PRO A CA 1
ATOM 1556 C C . PRO A 1 193 ? -20.376 -2.086 8.266 1.00 92.62 193 PRO A C 1
ATOM 1558 O O . PRO A 1 193 ? -20.596 -3.223 7.862 1.00 92.62 193 PRO A O 1
ATOM 1561 N N . TYR A 1 194 ? -20.008 -1.852 9.528 1.00 93.69 194 TYR A N 1
ATOM 1562 C CA . TYR A 1 194 ? -19.793 -2.922 10.501 1.00 93.69 194 TYR A CA 1
ATOM 1563 C C . TYR A 1 194 ? -21.039 -3.114 11.357 1.00 93.69 194 TYR A C 1
ATOM 1565 O O . TYR A 1 194 ? -21.260 -2.346 12.295 1.00 93.69 194 TYR A O 1
ATOM 1573 N N . LYS A 1 195 ? -21.828 -4.139 11.034 1.00 94.62 195 LYS A N 1
ATOM 1574 C CA . LYS A 1 195 ? -23.074 -4.490 11.725 1.00 94.62 195 LYS A CA 1
ATOM 1575 C C . LYS A 1 195 ? -22.854 -5.633 12.715 1.00 94.62 195 LYS A C 1
ATOM 1577 O O . LYS A 1 195 ? -22.076 -6.545 12.433 1.00 94.62 195 LYS A O 1
ATOM 1582 N N . CYS A 1 196 ? -23.518 -5.567 13.863 1.00 94.94 196 CYS A N 1
ATOM 1583 C CA . CYS A 1 196 ? -23.599 -6.667 14.817 1.00 94.94 196 CYS A CA 1
ATOM 1584 C C . CYS A 1 196 ? -24.509 -7.778 14.277 1.00 94.94 196 CYS A C 1
ATOM 1586 O O . CYS A 1 196 ? -25.470 -7.498 13.565 1.00 94.94 196 CYS A O 1
ATOM 1588 N N . SER A 1 197 ? -24.177 -9.034 14.585 1.00 92.88 197 SER A N 1
ATOM 1589 C CA . SER A 1 197 ? -25.020 -10.191 14.256 1.00 92.88 197 SER A CA 1
ATOM 1590 C C . SER A 1 197 ? -26.165 -10.387 15.248 1.00 92.88 197 SER A C 1
ATOM 1592 O O . SER A 1 197 ? -27.217 -10.874 14.857 1.00 92.88 197 SER A O 1
ATOM 1594 N N . GLU A 1 198 ? -25.965 -9.988 16.506 1.00 91.31 198 GLU A N 1
ATOM 1595 C CA . GLU A 1 198 ? -26.891 -10.259 17.613 1.00 91.31 198 GLU A CA 1
ATOM 1596 C C . GLU A 1 198 ? -27.871 -9.106 17.882 1.00 91.31 198 GLU A C 1
ATOM 1598 O O . GLU A 1 198 ? -28.856 -9.277 18.594 1.00 91.31 198 GLU A O 1
ATOM 1603 N N . CYS A 1 199 ? -27.615 -7.905 17.351 1.00 93.75 199 CYS A N 1
ATOM 1604 C CA . CYS A 1 199 ? -28.488 -6.746 17.545 1.00 93.75 199 CYS A CA 1
ATOM 1605 C C . CYS A 1 199 ? -28.352 -5.705 16.421 1.00 93.75 199 CYS A C 1
ATOM 1607 O O . CYS A 1 199 ? -27.523 -5.827 15.522 1.00 93.75 199 CYS A O 1
ATOM 1609 N N . GLU A 1 200 ? -29.134 -4.625 16.499 1.00 92.31 200 GLU A N 1
ATOM 1610 C CA . GLU A 1 200 ? -29.155 -3.548 15.494 1.00 92.31 200 GLU A CA 1
ATOM 1611 C C . GLU A 1 200 ? -27.937 -2.603 15.547 1.00 92.31 200 GLU A C 1
ATOM 1613 O O . GLU A 1 200 ? -27.821 -1.659 14.756 1.00 92.31 200 GLU A O 1
ATOM 1618 N N . TYR A 1 201 ? -26.990 -2.838 16.462 1.00 93.19 201 TYR A N 1
ATOM 1619 C CA . TYR A 1 201 ? -25.801 -2.003 16.579 1.00 93.19 201 TYR A CA 1
ATOM 1620 C C . TYR A 1 201 ? -24.964 -2.043 15.298 1.00 93.19 201 TYR A C 1
ATOM 1622 O O . TYR A 1 201 ? -24.586 -3.097 14.787 1.00 93.19 201 TYR A O 1
ATOM 1630 N N . SER A 1 202 ? -24.615 -0.857 14.801 1.00 93.38 202 SER A N 1
ATOM 1631 C CA . SER A 1 202 ? -23.737 -0.687 13.648 1.00 93.38 202 SER A CA 1
ATOM 1632 C C . SER A 1 202 ? -22.713 0.410 13.915 1.00 93.38 202 SER A C 1
ATOM 1634 O O . SER A 1 202 ? -23.014 1.427 14.547 1.00 93.38 202 SER A O 1
ATOM 1636 N N . SER A 1 203 ? -21.497 0.235 13.406 1.00 92.00 203 SER A N 1
ATOM 1637 C CA . SER A 1 203 ? -20.377 1.147 13.643 1.00 92.00 203 SER A CA 1
ATOM 1638 C C . SER A 1 203 ? -19.578 1.457 12.377 1.00 92.00 203 SER A C 1
ATOM 1640 O O . SER A 1 203 ? -19.625 0.748 11.369 1.00 92.00 203 SER A O 1
ATOM 1642 N N . ILE A 1 204 ? -18.827 2.558 12.440 1.00 91.69 204 ILE A N 1
ATOM 1643 C CA . ILE A 1 204 ? -17.983 3.048 11.341 1.00 91.69 204 ILE A CA 1
ATOM 1644 C C . ILE A 1 204 ? -16.666 2.260 11.250 1.00 91.69 204 ILE A C 1
ATOM 1646 O O . ILE A 1 204 ? -16.105 2.099 10.159 1.00 91.69 204 ILE A O 1
ATOM 1650 N N . ARG A 1 205 ? -16.157 1.759 12.386 1.00 89.88 205 ARG A N 1
ATOM 1651 C CA . ARG A 1 205 ? -14.867 1.060 12.492 1.00 89.88 205 ARG A CA 1
ATOM 1652 C C . ARG A 1 205 ? -15.055 -0.340 13.066 1.00 89.88 205 ARG A C 1
ATOM 1654 O O . ARG A 1 205 ? -15.768 -0.521 14.043 1.00 89.88 205 ARG A O 1
ATOM 1661 N N . SER A 1 206 ? -14.294 -1.302 12.546 1.00 91.31 206 SER A N 1
ATOM 1662 C CA . SER A 1 206 ? -14.333 -2.694 13.011 1.00 91.31 206 SER A CA 1
ATOM 1663 C C . SER A 1 206 ? -14.025 -2.841 14.499 1.00 91.31 206 SER A C 1
ATOM 1665 O O . SER A 1 206 ? -14.652 -3.650 15.167 1.00 91.31 206 SER A O 1
ATOM 1667 N N . ARG A 1 207 ? -13.095 -2.040 15.039 1.00 91.31 207 ARG A N 1
ATOM 1668 C CA . ARG A 1 207 ? -12.751 -2.061 16.469 1.00 91.31 207 ARG A CA 1
ATOM 1669 C C . ARG A 1 207 ? -13.947 -1.727 17.361 1.00 91.31 207 ARG A C 1
ATOM 1671 O O . ARG A 1 207 ? -14.062 -2.322 18.426 1.00 91.31 207 ARG A O 1
ATOM 1678 N N . ASP A 1 208 ? -14.789 -0.787 16.942 1.00 92.31 208 ASP A N 1
ATOM 1679 C CA . ASP A 1 208 ? -15.953 -0.372 17.726 1.00 92.31 208 ASP A CA 1
ATOM 1680 C C . ASP A 1 208 ? -16.972 -1.522 17.771 1.00 92.31 208 ASP A C 1
ATOM 1682 O O . ASP A 1 208 ? -17.442 -1.880 18.848 1.00 92.31 208 ASP A O 1
ATOM 1686 N N . LEU A 1 209 ? -17.192 -2.201 16.635 1.00 93.19 209 LEU A N 1
ATOM 1687 C CA . LEU A 1 209 ? -17.957 -3.449 16.594 1.00 93.19 209 LEU A CA 1
ATOM 1688 C C . LEU A 1 209 ? -17.325 -4.542 17.466 1.00 93.19 209 LEU A C 1
ATOM 1690 O O . LEU A 1 209 ? -18.026 -5.148 18.260 1.00 93.19 209 LEU A O 1
ATOM 1694 N N . SER A 1 210 ? -16.017 -4.795 17.369 1.00 92.62 210 SER A N 1
ATOM 1695 C CA . SER A 1 210 ? -15.352 -5.822 18.188 1.00 92.62 210 SER A CA 1
ATOM 1696 C C . SER A 1 210 ? -15.465 -5.553 19.688 1.00 92.62 210 SER A C 1
ATOM 1698 O O . SER A 1 210 ? -15.533 -6.500 20.467 1.00 92.62 210 SER A O 1
ATOM 1700 N N . LEU A 1 211 ? -15.451 -4.283 20.102 1.00 93.56 211 LEU A N 1
ATOM 1701 C CA . LEU A 1 211 ? -15.676 -3.901 21.493 1.00 93.56 211 LEU A CA 1
ATOM 1702 C C . LEU A 1 211 ? -17.136 -4.139 21.889 1.00 93.56 211 LEU A C 1
ATOM 1704 O O . LEU A 1 211 ? -17.378 -4.723 22.939 1.00 93.56 211 LEU A O 1
ATOM 1708 N N . HIS A 1 212 ? -18.081 -3.749 21.032 1.00 92.62 212 HIS A N 1
ATOM 1709 C CA . HIS A 1 212 ? -19.502 -4.006 21.238 1.00 92.62 212 HIS A CA 1
ATOM 1710 C C . HIS A 1 212 ? -19.819 -5.505 21.321 1.00 92.62 212 HIS A C 1
ATOM 1712 O O . HIS A 1 212 ? -20.544 -5.912 22.212 1.00 92.62 212 HIS A O 1
ATOM 1718 N N . MET A 1 213 ? -19.213 -6.357 20.488 1.00 91.19 213 MET A N 1
ATOM 1719 C CA . MET A 1 213 ? -19.451 -7.807 20.545 1.00 91.19 213 MET A CA 1
ATOM 1720 C C . MET A 1 213 ? -19.157 -8.407 21.925 1.00 91.19 213 MET A C 1
ATOM 1722 O O . MET A 1 213 ? -19.749 -9.415 22.280 1.00 91.19 213 MET A O 1
ATOM 1726 N N . ARG A 1 214 ? -18.283 -7.788 22.730 1.00 93.31 214 ARG A N 1
ATOM 1727 C CA . ARG A 1 214 ? -17.993 -8.251 24.095 1.00 93.31 214 ARG A CA 1
ATOM 1728 C C . ARG A 1 214 ? -19.159 -8.059 25.058 1.00 93.31 214 ARG A C 1
ATOM 1730 O O . ARG A 1 214 ? -19.193 -8.756 26.060 1.00 93.31 214 ARG A O 1
ATOM 1737 N N . THR A 1 215 ? -20.091 -7.149 24.776 1.00 92.06 215 THR A N 1
ATOM 1738 C CA . THR A 1 215 ? -21.260 -6.922 25.637 1.00 92.06 215 THR A CA 1
ATOM 1739 C C . THR A 1 215 ? -22.310 -8.022 25.511 1.00 92.06 215 THR A C 1
ATOM 1741 O O . THR A 1 215 ? -23.182 -8.089 26.359 1.00 92.06 215 THR A O 1
ATOM 1744 N N . HIS A 1 216 ? -22.232 -8.872 24.480 1.00 87.00 216 HIS A N 1
ATOM 1745 C CA . HIS A 1 216 ? -23.137 -10.017 24.284 1.00 87.00 216 HIS A CA 1
ATOM 1746 C C . HIS A 1 216 ? -22.663 -11.300 24.977 1.00 87.00 216 HIS A C 1
ATOM 1748 O O . HIS A 1 216 ? -23.393 -12.281 25.015 1.00 87.00 216 HIS A O 1
ATOM 1754 N N . PHE A 1 217 ? -21.435 -11.310 25.504 1.00 77.44 217 PHE A N 1
ATOM 1755 C CA . PHE A 1 217 ? -20.863 -12.444 26.242 1.00 77.44 217 PHE A CA 1
ATOM 1756 C C . PHE A 1 217 ? -20.812 -12.186 27.760 1.00 77.44 217 PHE A C 1
ATOM 1758 O O . PHE A 1 217 ? -20.042 -12.843 28.463 1.00 77.44 217 PHE A O 1
ATOM 1765 N N . VAL A 1 218 ? -21.583 -11.202 28.237 1.00 60.22 218 VAL A N 1
ATOM 1766 C CA . VAL A 1 218 ? -21.809 -10.874 29.655 1.00 60.22 218 VAL A CA 1
ATOM 1767 C C . VAL A 1 218 ? -23.229 -11.283 30.006 1.00 60.22 218 VAL A C 1
ATOM 1769 O O . VAL A 1 218 ? -23.396 -11.910 31.072 1.00 60.22 218 VAL A O 1
#